Protein AF-A0A2V7NDQ6-F1 (afdb_monomer)

Radius of gyration: 24.8 Å; Cα contacts (8 Å, |Δi|>4): 347; chains: 1; bounding box: 53×50×78 Å

Secondary structure (DSSP, 8-state):
-HHHHHHHHHHHHHHHHTHHHHHHHHSPPEEEEE-TT--SPP---TTEEEEETT--HHHHHHHHHHS----PPPHHHHHHHTS-----SSHHHHHHHHHHHHHH-S-HHHHHHHHT-HHHHHHHTT-S--S-HHHHH--SHHHHHHHHHHHSHHHHHHTTTTTTHHHHHHHHHT-HHHHHHHHHTSPTT-SPPSS-HHHHHHHHHHHHHHH-TTHHHHHHHSTTS-HHHHHHHHHTS-HHHHHHHHHHHHHHTPPPP----TTHHHHHHHHHHHHHHHHHHHHTTS--

Nearest PDB structures (foldseek):
  2mbg-assembly1_A  TM=2.226E-01  e=8.014E+00  Homo sapiens
  8qv7-assembly1_D  TM=2.227E-01  e=7.285E+00  Homo sapiens

pLDDT: mean 88.44, std 9.06, range [43.94, 98.5]

Solvent-accessible surface area (backbone atoms only — not comparable to full-atom values): 16165 Å² total; per-residue (Å²): 94,68,72,60,12,47,64,67,29,44,65,57,48,37,63,57,32,20,67,63,38,53,51,47,75,78,51,72,73,50,74,38,71,41,68,80,90,54,91,65,84,75,82,82,56,88,83,39,49,77,40,60,67,88,55,52,43,65,63,45,18,49,54,48,50,75,61,60,89,63,81,80,69,53,71,66,60,34,63,70,37,65,51,82,97,62,78,73,88,53,57,62,62,52,29,23,52,37,34,51,45,37,77,67,34,85,18,58,18,23,44,41,25,69,76,63,41,60,73,28,38,37,42,20,64,64,50,61,95,60,96,50,57,59,58,61,38,35,68,47,57,68,37,39,40,48,47,42,63,76,75,32,45,63,55,46,53,53,75,57,87,34,74,46,40,66,44,52,50,41,25,74,74,66,38,48,67,36,26,49,52,55,62,68,69,46,59,92,83,63,68,79,65,54,47,58,41,67,47,41,49,52,45,50,51,52,22,24,62,64,30,39,50,59,7,38,53,48,45,60,70,53,80,85,59,57,68,40,59,30,45,16,62,11,23,75,45,58,50,68,61,53,51,51,52,44,50,53,54,24,62,72,28,56,70,77,78,84,76,74,59,90,58,50,66,55,53,53,52,50,50,51,51,50,52,52,52,52,53,62,55,55,53,66,71,70,77,112

Sequence (288 aa):
HLREAAARAWPVIDSLYGSEAQQLAQRPYLIAPYDPDTTSPKPMLRGAIQVPWDKDVASLAMLLLTNVPIGRPDRALQNWLGGPVVPIVHPVQARAAVYVQLVTAPSQAARSCFLGVIGDCRNALALGDSPDPLQQWYPSAGERRALVFRSFVEYFGYSDHGARKPTLQLCGAGSDSACTELLRSLPPGALPRPLTYDARAALVQIALRLGGREAYHRLVATPGAPIADRLAGAAGVGIDSLVSLWRSEILAARPAPVTLPPWGPWAALGWTAVFAVCALRSSRWRAS

Mean predicted aligned error: 8.76 Å

Foldseek 3Di:
DQVLLCVVLLVQLCFQQFPLSVVCVVPPWAAAEDDPVDPPDTPPPDRYHYDHPPDDSPRNNVSCQQDPPRPFFDPVVCLLLVHGLTGDPPLLVLLQVQLVLLVPFLWPLSVVVLVPPLVSLCLLSVLDPDPDNCCSTHVDLVSLLCCCVVPCVCVCCPVPPNPLVVLNVCSVVSDSVSSVVVLVPDDVSPNDRSGHSSLNSLLLRLLQNQLTNCLNVQLRVDPPPRNQVSSCRSNVHHSSVSSSVSSVSSVVSHDDPPPDDPCNVVVVVVVVVVVVVVVVVVVVVVVD

Structure (mmCIF, N/CA/C/O backbone):
data_AF-A0A2V7NDQ6-F1
#
_entry.id   AF-A0A2V7NDQ6-F1
#
loop_
_atom_site.group_PDB
_atom_site.id
_atom_site.type_symbol
_atom_site.label_atom_id
_atom_site.label_alt_id
_atom_site.label_comp_id
_atom_site.label_asym_id
_atom_site.label_entity_id
_atom_site.label_seq_id
_atom_site.pdbx_PDB_ins_code
_atom_site.Cartn_x
_atom_site.Cartn_y
_atom_site.Cartn_z
_atom_site.occupancy
_atom_site.B_iso_or_equiv
_atom_site.auth_seq_id
_atom_site.auth_comp_id
_atom_site.auth_asym_id
_atom_site.auth_atom_id
_atom_site.pdbx_PDB_model_num
ATOM 1 N N . HIS A 1 1 ? -31.503 1.415 12.449 1.00 85.06 1 HIS A N 1
ATOM 2 C CA . HIS A 1 1 ? -30.318 0.825 11.783 1.00 85.06 1 HIS A CA 1
ATOM 3 C C . HIS A 1 1 ? -28.988 1.290 12.379 1.00 85.06 1 HIS A C 1
ATOM 5 O O . HIS A 1 1 ? -28.134 0.447 12.604 1.00 85.06 1 HIS A O 1
ATOM 11 N N . LEU A 1 2 ? -28.798 2.580 12.704 1.00 86.00 2 LEU A N 1
ATOM 12 C CA . LEU A 1 2 ? -27.498 3.092 13.179 1.00 86.00 2 LEU A CA 1
ATOM 13 C C . LEU A 1 2 ? -26.926 2.396 14.422 1.00 86.00 2 LEU A C 1
ATOM 15 O O . LEU A 1 2 ? -25.770 1.991 14.406 1.00 86.00 2 LEU A O 1
ATOM 19 N N . ARG A 1 3 ? -27.724 2.220 15.482 1.00 88.38 3 ARG A N 1
ATOM 20 C CA . ARG A 1 3 ? -27.266 1.549 16.713 1.00 88.38 3 ARG A CA 1
ATOM 21 C C . ARG A 1 3 ? -26.792 0.117 16.445 1.00 88.38 3 ARG A C 1
ATOM 23 O O . ARG A 1 3 ? -25.775 -0.307 16.979 1.00 88.38 3 ARG A O 1
ATOM 30 N N . GLU A 1 4 ? -27.514 -0.604 15.595 1.00 91.88 4 GLU A N 1
ATOM 31 C CA . GLU A 1 4 ? -27.167 -1.970 15.206 1.00 91.88 4 GLU A CA 1
ATOM 32 C C . GLU A 1 4 ? -25.903 -2.007 14.337 1.00 91.88 4 GLU A C 1
ATOM 34 O O . GLU A 1 4 ? -25.012 -2.815 14.577 1.00 91.88 4 GLU A O 1
ATOM 39 N N . ALA A 1 5 ? -25.777 -1.088 13.379 1.00 91.12 5 ALA A N 1
ATOM 40 C CA . ALA A 1 5 ? -24.578 -0.953 12.558 1.00 91.12 5 ALA A CA 1
ATOM 41 C C . ALA A 1 5 ? -23.337 -0.617 13.403 1.00 91.12 5 ALA A C 1
ATOM 43 O O . ALA A 1 5 ? -22.280 -1.209 13.201 1.00 91.12 5 ALA A O 1
ATOM 44 N N . ALA A 1 6 ? -23.474 0.275 14.388 1.00 90.06 6 ALA A N 1
ATOM 45 C CA . ALA A 1 6 ? -22.411 0.604 15.332 1.00 90.06 6 ALA A CA 1
ATOM 46 C C . ALA A 1 6 ? -22.012 -0.610 16.187 1.00 90.06 6 ALA A C 1
ATOM 48 O O . ALA A 1 6 ? -20.824 -0.885 16.327 1.00 90.06 6 ALA A O 1
ATOM 49 N N . ALA A 1 7 ? -22.983 -1.384 16.685 1.00 92.00 7 ALA A N 1
ATOM 50 C CA . ALA A 1 7 ? -22.717 -2.627 17.412 1.00 92.00 7 ALA A CA 1
ATOM 51 C C . ALA A 1 7 ? -21.985 -3.676 16.553 1.00 92.00 7 ALA A C 1
ATOM 53 O O . ALA A 1 7 ? -21.132 -4.392 17.070 1.00 92.00 7 ALA A O 1
ATOM 54 N N . ARG A 1 8 ? -22.264 -3.745 15.241 1.00 93.00 8 ARG A N 1
ATOM 55 C CA . ARG A 1 8 ? -21.532 -4.620 14.306 1.00 93.00 8 ARG A CA 1
ATOM 56 C C . ARG A 1 8 ? -20.121 -4.114 13.998 1.00 93.00 8 ARG A C 1
ATOM 58 O O . ARG A 1 8 ? -19.209 -4.922 13.855 1.00 93.00 8 ARG A O 1
ATOM 65 N N . ALA A 1 9 ? -19.934 -2.800 13.886 1.00 91.75 9 ALA A N 1
ATOM 66 C CA . ALA A 1 9 ? -18.637 -2.202 13.574 1.00 91.75 9 ALA A CA 1
ATOM 67 C C . ALA A 1 9 ? -17.682 -2.196 14.781 1.00 91.75 9 ALA A C 1
ATOM 69 O O . ALA A 1 9 ? -16.478 -2.381 14.612 1.00 91.75 9 ALA A O 1
ATOM 70 N N . TRP A 1 10 ? -18.206 -2.008 15.997 1.00 92.25 10 TRP A N 1
ATOM 71 C CA . TRP A 1 10 ? -17.400 -1.782 17.198 1.00 92.25 10 TRP A CA 1
ATOM 72 C C . TRP A 1 10 ? -16.329 -2.851 17.466 1.00 92.25 10 TRP A C 1
ATOM 74 O O . TRP A 1 10 ? -15.181 -2.459 17.655 1.00 92.25 10 TRP A O 1
ATOM 84 N N . PRO A 1 11 ? -16.609 -4.169 17.411 1.00 92.06 11 PRO A N 1
ATOM 85 C CA . PRO A 1 11 ? -15.579 -5.181 17.658 1.00 92.06 11 PRO A CA 1
ATOM 86 C C . PRO A 1 11 ? -14.411 -5.109 16.669 1.00 92.06 11 PRO A C 1
ATOM 88 O O . PRO A 1 11 ? -13.273 -5.386 17.032 1.00 92.06 11 PRO A O 1
ATOM 91 N N . VAL A 1 12 ? -14.675 -4.713 15.421 1.00 91.94 12 VAL A N 1
ATOM 92 C CA . VAL A 1 12 ? -13.645 -4.569 14.384 1.00 91.94 12 VAL A CA 1
ATOM 93 C C . VAL A 1 12 ? -12.807 -3.311 14.625 1.00 91.94 12 VAL A C 1
ATOM 95 O O . VAL A 1 12 ? -11.586 -3.350 14.487 1.00 91.94 12 VAL A O 1
ATOM 98 N N . ILE A 1 13 ? -13.448 -2.207 15.024 1.00 91.56 13 ILE A N 1
ATOM 99 C CA . ILE A 1 13 ? -12.770 -0.963 15.419 1.00 91.56 13 ILE A CA 1
ATOM 100 C C . ILE A 1 13 ? -11.873 -1.222 16.634 1.00 91.56 13 ILE A C 1
ATOM 102 O O . ILE A 1 13 ? -10.689 -0.896 16.608 1.00 91.56 13 ILE A O 1
ATOM 106 N N . ASP A 1 14 ? -12.421 -1.852 17.671 1.00 91.56 14 ASP A N 1
ATOM 107 C CA . ASP A 1 14 ? -11.711 -2.186 18.905 1.00 91.56 14 ASP A CA 1
ATOM 108 C C . ASP A 1 14 ? -10.560 -3.168 18.654 1.00 91.56 14 ASP A C 1
ATOM 110 O O . ASP A 1 14 ? -9.467 -2.986 19.177 1.00 91.56 14 ASP A O 1
ATOM 114 N N . SER A 1 15 ? -10.755 -4.165 17.786 1.00 90.69 15 SER A N 1
ATOM 115 C CA . SER A 1 15 ? -9.690 -5.102 17.418 1.00 90.69 15 SER A CA 1
ATOM 116 C C . SER A 1 15 ? -8.538 -4.439 16.664 1.00 90.69 15 SER A C 1
ATOM 118 O O . SER A 1 15 ? -7.416 -4.933 16.756 1.00 90.69 15 SER A O 1
ATOM 120 N N . LEU A 1 16 ? -8.800 -3.390 15.877 1.00 92.38 16 LEU A N 1
ATOM 121 C CA . LEU A 1 16 ? -7.770 -2.732 15.074 1.00 92.38 16 LEU A CA 1
ATOM 122 C C . LEU A 1 16 ? -7.031 -1.643 15.852 1.00 92.38 16 LEU A C 1
ATOM 124 O O . LEU A 1 16 ? -5.805 -1.573 15.802 1.00 92.38 16 LEU A O 1
ATOM 128 N N . TYR A 1 17 ? -7.791 -0.768 16.508 1.00 92.75 17 TYR A N 1
ATOM 129 C CA . TYR A 1 17 ? -7.264 0.430 17.155 1.00 92.75 17 TYR A CA 1
ATOM 130 C C . TYR A 1 17 ? -7.118 0.278 18.668 1.00 92.75 17 TYR A C 1
ATOM 132 O O . TYR A 1 17 ? -6.531 1.143 19.298 1.00 92.75 17 TYR A O 1
ATOM 140 N N . GLY A 1 18 ? -7.665 -0.780 19.268 1.00 90.88 18 GLY A N 1
ATOM 141 C CA . GLY A 1 18 ? -7.440 -1.131 20.666 1.00 90.88 18 GLY A CA 1
ATOM 142 C C . GLY A 1 18 ? -7.676 0.000 21.662 1.00 90.88 18 GLY A C 1
ATOM 143 O O . GLY A 1 18 ? -8.808 0.454 21.840 1.00 90.88 18 GLY A O 1
ATOM 144 N N . SER A 1 19 ? -6.632 0.423 22.377 1.00 88.19 19 SER A N 1
ATOM 145 C CA . SER A 1 19 ? -6.743 1.489 23.381 1.00 88.19 19 SER A CA 1
ATOM 146 C C . SER A 1 19 ? -7.133 2.838 22.772 1.00 88.19 19 SER A C 1
ATOM 148 O O . SER A 1 19 ? -7.909 3.573 23.385 1.00 88.19 19 SER A O 1
ATOM 150 N N . GLU A 1 20 ? -6.736 3.142 21.536 1.00 89.44 20 GLU A N 1
ATOM 151 C CA . GLU A 1 20 ? -7.202 4.341 20.834 1.00 89.44 20 GLU A CA 1
ATOM 152 C C . GLU A 1 20 ? -8.708 4.311 20.545 1.00 89.44 20 GLU A C 1
ATOM 154 O O . GLU A 1 20 ? -9.352 5.362 20.577 1.00 89.44 20 GLU A O 1
ATOM 159 N N . ALA A 1 21 ? -9.305 3.132 20.327 1.00 90.31 21 ALA A N 1
ATOM 160 C CA . ALA A 1 21 ? -10.750 3.015 20.112 1.00 90.31 21 ALA A CA 1
ATOM 161 C C . ALA A 1 21 ? -11.559 3.469 21.337 1.00 90.31 21 ALA A C 1
ATOM 163 O O . ALA A 1 21 ? -12.633 4.047 21.180 1.00 90.31 21 ALA A O 1
ATOM 164 N N . GLN A 1 22 ? -11.038 3.282 22.556 1.00 84.44 22 GLN A N 1
ATOM 165 C CA . GLN A 1 22 ? -11.711 3.696 23.797 1.00 84.44 22 GLN A CA 1
ATOM 166 C C . GLN A 1 22 ? -11.972 5.208 23.851 1.00 84.44 22 GLN A C 1
ATOM 168 O O . GLN A 1 22 ? -12.951 5.647 24.457 1.00 84.44 22 GLN A O 1
ATOM 173 N N . GLN A 1 23 ? -11.164 6.019 23.160 1.00 83.88 23 GLN A N 1
ATOM 174 C CA . GLN A 1 23 ? -11.408 7.460 23.058 1.00 83.88 23 GLN A CA 1
ATOM 175 C C . GLN A 1 23 ? -12.752 7.765 22.382 1.00 83.88 23 GLN A C 1
ATOM 177 O O . GLN A 1 23 ? -13.405 8.739 22.745 1.00 83.88 23 GLN A O 1
ATOM 182 N N . LEU A 1 24 ? -13.205 6.913 21.456 1.00 83.81 24 LEU A N 1
ATOM 183 C CA . LEU A 1 24 ? -14.494 7.060 20.772 1.00 83.81 24 LEU A CA 1
ATOM 184 C C . LEU A 1 24 ? -15.680 6.771 21.699 1.00 83.81 24 LEU A C 1
ATOM 186 O O . LEU A 1 24 ? -16.746 7.355 21.522 1.00 83.81 24 LEU A O 1
ATOM 190 N N . ALA A 1 25 ? -15.494 5.906 22.701 1.00 80.44 25 ALA A N 1
ATOM 191 C CA . ALA A 1 25 ? -16.498 5.673 23.737 1.00 80.44 25 ALA A CA 1
ATOM 192 C C . ALA A 1 25 ? -16.605 6.874 24.693 1.00 80.44 25 ALA A C 1
ATOM 194 O O . ALA A 1 25 ? -17.698 7.225 25.130 1.00 80.44 25 ALA A O 1
ATOM 195 N N . GLN A 1 26 ? -15.478 7.531 24.986 1.00 80.62 26 GLN A N 1
ATOM 196 C CA . GLN A 1 26 ? -15.426 8.707 25.862 1.00 80.62 26 GLN A CA 1
ATOM 197 C C . GLN A 1 26 ? -15.840 10.005 25.156 1.00 80.62 26 GLN A C 1
ATOM 199 O O . GLN A 1 26 ? -16.333 10.934 25.793 1.00 80.62 26 GLN A O 1
ATOM 204 N N . ARG A 1 27 ? -15.619 10.090 23.842 1.00 79.69 27 ARG A N 1
ATOM 205 C CA . ARG A 1 27 ? -15.938 11.245 22.997 1.00 79.69 27 ARG A CA 1
ATOM 206 C C . ARG A 1 27 ? -16.696 10.771 21.757 1.00 79.69 27 ARG A C 1
ATOM 208 O O . ARG A 1 27 ? -16.096 10.652 20.686 1.00 79.69 27 ARG A O 1
ATOM 215 N N . PRO A 1 28 ? -18.003 10.487 21.888 1.00 74.12 28 PRO A N 1
ATOM 216 C CA . PRO A 1 28 ? -18.810 10.083 20.751 1.00 74.12 28 PRO A CA 1
ATOM 217 C C . PRO A 1 28 ? -18.818 11.192 19.696 1.00 74.12 28 PRO A C 1
ATOM 219 O O . PRO A 1 28 ? -18.971 12.376 20.002 1.00 74.12 28 PRO A O 1
ATOM 222 N N . TYR A 1 29 ? -18.642 10.799 18.440 1.00 77.88 29 TYR A N 1
ATOM 223 C CA . TYR A 1 29 ? -18.692 11.697 17.294 1.00 77.88 29 TYR A CA 1
ATOM 224 C C . TYR A 1 29 ? -20.093 11.709 16.682 1.00 77.88 29 TYR A C 1
ATOM 226 O O . TYR A 1 29 ? -20.861 10.751 16.799 1.00 77.88 29 TYR A O 1
ATOM 234 N N . LEU A 1 30 ? -20.436 12.814 16.023 1.00 82.56 30 LEU A N 1
ATOM 235 C CA . LEU A 1 30 ? -21.759 13.000 15.441 1.00 82.56 30 LEU A CA 1
ATOM 236 C C . LEU A 1 30 ? -21.865 12.283 14.094 1.00 82.56 30 LEU A C 1
ATOM 238 O O . LEU A 1 30 ? -20.965 12.357 13.258 1.00 82.56 30 LEU A O 1
ATOM 242 N N . ILE A 1 31 ? -22.999 11.625 13.872 1.00 83.06 31 ILE A N 1
ATOM 243 C CA . ILE A 1 31 ? -23.367 11.031 12.588 1.00 83.06 31 ILE A CA 1
ATOM 244 C C . ILE A 1 31 ? -24.645 11.720 12.135 1.00 83.06 31 ILE A C 1
ATOM 246 O O . ILE A 1 31 ? -25.657 11.673 12.832 1.00 83.06 31 ILE A O 1
ATOM 250 N N . ALA A 1 32 ? -24.579 12.388 10.988 1.00 83.19 32 ALA A N 1
ATOM 251 C CA . ALA A 1 32 ? -25.686 13.147 10.432 1.00 83.19 32 ALA A CA 1
ATOM 252 C C . ALA A 1 32 ? -26.265 12.403 9.220 1.00 83.19 32 ALA A C 1
ATOM 254 O O . ALA A 1 32 ? -25.526 12.157 8.261 1.00 83.19 32 ALA A O 1
ATOM 255 N N . PRO A 1 33 ? -27.559 12.041 9.229 1.00 84.25 33 PRO A N 1
ATOM 256 C CA . PRO A 1 33 ? -28.193 11.503 8.039 1.00 84.25 33 PRO A CA 1
ATOM 257 C C . PRO A 1 33 ? -28.310 12.596 6.967 1.00 84.25 33 PRO A C 1
ATOM 259 O O . PRO A 1 33 ? -28.542 13.762 7.290 1.00 84.25 33 PRO A O 1
ATOM 262 N N . TYR A 1 34 ? -28.183 12.226 5.697 1.00 84.19 34 TYR A N 1
ATOM 263 C CA . TYR A 1 34 ? -28.570 13.080 4.573 1.00 84.19 34 TYR A CA 1
ATOM 264 C C . TYR A 1 34 ? -29.422 12.301 3.580 1.00 84.19 34 TYR A C 1
ATOM 266 O O . TYR A 1 34 ? -29.288 11.081 3.483 1.00 84.19 34 TYR A O 1
ATOM 274 N N . ASP A 1 35 ? -30.267 13.020 2.843 1.00 83.81 35 ASP A N 1
ATOM 275 C CA . ASP A 1 35 ? -31.096 12.460 1.782 1.00 83.81 35 ASP A CA 1
ATOM 276 C C . ASP A 1 35 ? -30.305 12.341 0.469 1.00 83.81 35 ASP A C 1
ATOM 278 O O . ASP A 1 35 ? -29.949 13.381 -0.099 1.00 83.81 35 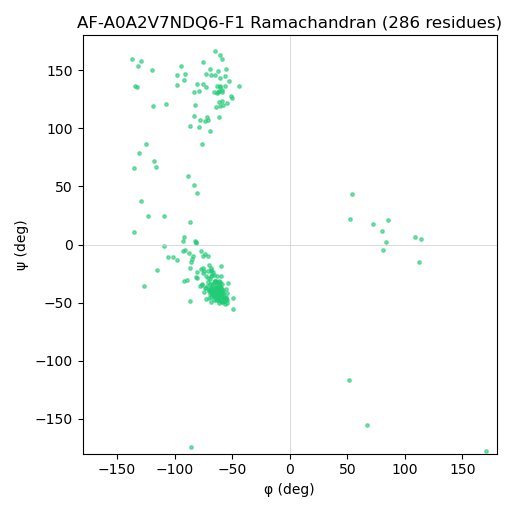ASP A O 1
ATOM 282 N N . PRO A 1 36 ? -29.966 11.120 -0.002 1.00 81.75 36 PRO A N 1
ATOM 283 C CA . PRO A 1 36 ? -29.212 10.947 -1.237 1.00 81.75 36 PRO A CA 1
ATOM 284 C C . PRO A 1 36 ? -30.008 11.339 -2.484 1.00 81.75 36 PRO A C 1
ATOM 286 O O . PRO A 1 36 ? -29.379 11.642 -3.496 1.00 81.75 36 PRO A O 1
ATOM 289 N N . ASP A 1 37 ? -31.340 11.378 -2.407 1.00 84.19 37 ASP A N 1
ATOM 290 C CA . ASP A 1 37 ? -32.213 11.637 -3.556 1.00 84.19 37 ASP A CA 1
ATOM 291 C C . ASP A 1 37 ? -32.452 13.136 -3.789 1.00 84.19 37 ASP A C 1
ATOM 293 O O . ASP A 1 37 ? -33.022 13.545 -4.802 1.00 84.19 37 ASP A O 1
ATOM 297 N N . THR A 1 38 ? -31.982 13.986 -2.873 1.00 80.88 38 THR A N 1
ATOM 298 C CA . THR A 1 38 ? -32.120 15.439 -2.990 1.00 80.88 38 THR A CA 1
ATOM 299 C C . THR A 1 38 ? -30.856 16.080 -3.555 1.00 80.88 38 THR A C 1
ATOM 301 O O . THR A 1 38 ? -29.736 15.803 -3.127 1.00 80.88 38 THR A O 1
ATOM 304 N N . THR A 1 39 ? -31.034 17.026 -4.479 1.00 73.62 39 THR A N 1
ATOM 305 C CA . THR A 1 39 ? -29.959 17.925 -4.941 1.00 73.62 39 THR A CA 1
ATOM 306 C C . THR A 1 39 ? -29.747 19.114 -4.001 1.00 73.62 39 THR A C 1
ATOM 308 O O . THR A 1 39 ? -28.950 20.006 -4.296 1.00 73.62 39 THR A O 1
ATOM 311 N N . SER A 1 40 ? -30.481 19.163 -2.886 1.00 71.25 40 SER A N 1
ATOM 312 C CA . SER A 1 40 ? -30.374 20.219 -1.886 1.00 71.25 40 SER A CA 1
ATOM 313 C C . SER A 1 40 ? -28.960 20.262 -1.291 1.00 71.25 40 SER A C 1
ATOM 315 O O . SER A 1 40 ? -28.345 19.211 -1.079 1.00 71.25 40 SER A O 1
ATOM 317 N N . PRO A 1 41 ? -28.423 21.457 -0.983 1.00 64.81 41 PRO A N 1
ATOM 318 C CA . PRO A 1 41 ? -27.127 21.583 -0.332 1.00 64.81 41 PRO A CA 1
ATOM 319 C C . PRO A 1 41 ? -27.094 20.765 0.961 1.00 64.81 41 PRO A C 1
ATOM 321 O O . PRO A 1 41 ? -27.905 20.974 1.865 1.00 64.81 41 PRO A O 1
ATOM 324 N N . LYS A 1 42 ? -26.149 19.826 1.048 1.00 68.75 42 LYS A N 1
ATOM 325 C CA . LYS A 1 42 ? -25.992 18.959 2.218 1.00 68.75 42 LYS A CA 1
ATOM 326 C C . LYS A 1 42 ? -25.677 19.825 3.443 1.00 68.75 42 LYS A C 1
ATOM 328 O O . LYS A 1 42 ? -24.668 20.536 3.408 1.00 68.75 42 LYS A O 1
ATOM 333 N N . PRO A 1 43 ? -26.465 19.772 4.532 1.00 64.06 43 PRO A N 1
ATOM 334 C CA . PRO A 1 43 ? -26.168 20.546 5.729 1.00 64.06 43 PRO A CA 1
ATOM 335 C C . PRO A 1 43 ? -24.812 20.112 6.296 1.00 64.06 43 PRO A C 1
ATOM 337 O O . PRO A 1 43 ? -24.642 18.999 6.799 1.00 64.06 43 PRO A O 1
ATOM 340 N N . MET A 1 44 ? -23.807 20.983 6.184 1.00 63.03 44 MET A N 1
ATOM 341 C CA . MET A 1 44 ? -22.477 20.740 6.735 1.00 63.03 44 MET A CA 1
ATOM 342 C C . MET A 1 44 ? -22.502 20.953 8.248 1.00 63.03 44 MET A C 1
ATOM 344 O O . MET A 1 44 ? -22.195 22.030 8.755 1.00 63.03 44 MET A O 1
ATOM 348 N N . LEU A 1 45 ? -22.859 19.906 8.987 1.00 71.12 45 LEU A N 1
ATOM 349 C CA . LEU A 1 45 ? -22.632 19.857 10.427 1.00 71.12 45 LEU A CA 1
ATOM 350 C C . LEU A 1 45 ? -21.131 19.673 10.674 1.00 71.12 45 LEU A C 1
ATOM 352 O O . LEU A 1 45 ? -20.551 18.629 10.371 1.00 71.12 45 LEU A O 1
ATOM 356 N N . ARG A 1 46 ? -20.483 20.720 11.190 1.00 68.50 46 ARG A N 1
ATOM 357 C CA . ARG A 1 46 ? -19.040 20.730 11.454 1.00 68.50 46 ARG A CA 1
ATOM 358 C C . ARG A 1 46 ? -18.682 19.592 12.416 1.00 68.50 46 ARG A C 1
ATOM 360 O O . ARG A 1 46 ? -19.169 19.557 13.539 1.00 68.50 46 ARG A O 1
ATOM 367 N N . GLY A 1 47 ? -17.822 18.675 11.971 1.00 68.62 47 GLY A N 1
ATOM 368 C CA . GLY A 1 47 ? -17.379 17.525 12.767 1.00 68.62 47 GLY A CA 1
ATOM 369 C C . GLY A 1 47 ? -18.316 16.311 12.749 1.00 68.62 47 GLY A C 1
ATOM 370 O O . GLY A 1 47 ? -18.006 15.325 13.411 1.00 68.62 47 GLY A O 1
ATOM 371 N N . ALA A 1 48 ? -19.422 16.350 11.996 1.00 78.00 48 ALA A N 1
ATOM 372 C CA . ALA A 1 48 ? -20.284 15.189 11.804 1.00 78.00 48 ALA A CA 1
ATOM 373 C C . ALA A 1 48 ? -19.885 14.382 10.561 1.00 78.00 48 ALA A C 1
ATOM 375 O O . ALA A 1 48 ? -19.567 14.942 9.510 1.00 78.00 48 ALA A O 1
ATOM 376 N N . ILE A 1 49 ? -19.966 13.056 10.665 1.00 80.38 49 ILE A N 1
ATOM 377 C CA . ILE A 1 49 ? -19.865 12.154 9.517 1.00 80.38 49 ILE A CA 1
ATOM 378 C C . ILE A 1 49 ? -21.236 12.095 8.850 1.00 80.38 49 ILE A C 1
ATOM 380 O O . ILE A 1 49 ? -22.220 11.708 9.480 1.00 80.38 49 ILE A O 1
ATOM 384 N N . GLN A 1 50 ? -21.306 12.491 7.580 1.00 83.25 50 GLN A N 1
ATOM 385 C CA . GLN A 1 50 ? -22.545 12.426 6.812 1.00 83.25 50 GLN A CA 1
ATOM 386 C C . GLN A 1 50 ? -22.762 11.029 6.242 1.00 83.25 50 GLN A C 1
ATOM 388 O O . GLN A 1 50 ? -21.871 10.468 5.603 1.00 83.25 50 GLN A O 1
ATOM 393 N N . VAL A 1 51 ? -23.961 10.487 6.436 1.00 84.31 51 VAL A N 1
ATOM 394 C CA . VAL A 1 51 ? -24.312 9.139 5.990 1.00 84.31 51 VAL A CA 1
ATOM 395 C C . VAL A 1 51 ? -25.683 9.142 5.307 1.00 84.31 51 VAL A C 1
ATOM 397 O O . VAL A 1 51 ? -26.590 9.789 5.824 1.00 84.31 51 VAL A O 1
ATOM 400 N N . PRO A 1 52 ? -25.874 8.457 4.163 1.00 86.31 52 PRO A N 1
ATOM 401 C CA . PRO A 1 52 ? -27.192 8.386 3.539 1.00 86.31 52 PRO A CA 1
ATOM 402 C C . PRO A 1 52 ? -28.198 7.669 4.454 1.00 86.31 52 PRO A C 1
ATOM 404 O O . PRO A 1 52 ? -27.861 6.648 5.061 1.00 86.31 52 PRO A O 1
ATOM 407 N N . TRP A 1 53 ? -29.417 8.201 4.577 1.00 84.88 53 TRP A N 1
ATOM 408 C CA . TRP A 1 53 ? -30.452 7.637 5.463 1.00 84.88 53 TRP A CA 1
ATOM 409 C C . TRP A 1 53 ? -31.039 6.305 4.972 1.00 84.88 53 TRP A C 1
ATOM 411 O O . TRP A 1 53 ? -31.530 5.519 5.782 1.00 84.88 53 TRP A O 1
ATOM 421 N N . ASP A 1 54 ? -30.946 6.039 3.671 1.00 88.00 54 ASP A N 1
ATOM 422 C CA . ASP A 1 54 ? -31.512 4.886 2.964 1.00 88.00 54 ASP A CA 1
ATOM 423 C C . ASP A 1 54 ? -30.657 3.606 3.065 1.00 88.00 54 ASP A C 1
ATOM 425 O O . ASP A 1 54 ? -30.994 2.578 2.477 1.00 88.00 54 ASP A O 1
ATOM 429 N N . LYS A 1 55 ? -29.533 3.632 3.796 1.00 88.38 55 LYS A N 1
ATOM 430 C CA . LYS A 1 55 ? -28.633 2.474 3.894 1.00 88.38 55 LYS A CA 1
ATOM 431 C C . LYS A 1 55 ? -29.169 1.376 4.806 1.00 88.38 55 LYS A C 1
ATOM 433 O O . LYS A 1 55 ? -29.637 1.607 5.926 1.00 88.38 55 LYS A O 1
ATOM 438 N N . ASP A 1 56 ? -28.991 0.142 4.341 1.00 92.56 56 ASP A N 1
ATOM 439 C CA . ASP A 1 56 ? -29.131 -1.044 5.173 1.00 92.56 56 ASP A CA 1
ATOM 440 C C . ASP A 1 56 ? -28.055 -1.082 6.280 1.00 92.56 56 ASP A C 1
ATOM 442 O O . ASP A 1 56 ? -27.060 -0.350 6.263 1.00 92.56 56 ASP A O 1
ATOM 446 N N . VAL A 1 57 ? -28.253 -1.957 7.268 1.00 91.50 57 VAL A N 1
ATOM 447 C CA . VAL A 1 57 ? -27.368 -2.077 8.437 1.00 91.50 57 VAL A CA 1
ATOM 448 C C . VAL A 1 57 ? -25.930 -2.458 8.059 1.00 91.50 57 VAL A C 1
ATOM 450 O O . VAL A 1 57 ? -24.995 -1.970 8.692 1.00 91.50 57 VAL A O 1
ATOM 453 N N . ALA A 1 58 ? -25.728 -3.319 7.058 1.00 90.56 58 ALA A N 1
ATOM 454 C CA . ALA A 1 58 ? -24.402 -3.777 6.649 1.00 90.56 58 ALA A CA 1
ATOM 455 C C . ALA A 1 58 ? -23.633 -2.668 5.916 1.00 90.56 58 ALA A C 1
ATOM 457 O O . ALA A 1 58 ? -22.496 -2.367 6.278 1.00 90.56 58 ALA A O 1
ATOM 458 N N . SER A 1 59 ? -24.279 -2.000 4.961 1.00 90.38 59 SER A N 1
ATOM 459 C CA . SER A 1 59 ? -23.760 -0.825 4.259 1.00 90.38 59 SER A CA 1
ATOM 460 C C . SER A 1 59 ? -23.412 0.304 5.233 1.00 90.38 59 SER A C 1
ATOM 462 O O . SER A 1 59 ? -22.357 0.930 5.128 1.00 90.38 59 SER A O 1
ATOM 464 N N . LEU A 1 60 ? -24.265 0.531 6.234 1.00 90.75 60 LEU A N 1
ATOM 465 C CA . LEU A 1 60 ? -24.012 1.509 7.284 1.00 90.75 60 LEU A CA 1
ATOM 466 C C . LEU A 1 60 ? -22.817 1.113 8.163 1.00 90.75 60 LEU A C 1
ATOM 468 O O . LEU A 1 60 ? -21.967 1.956 8.435 1.00 90.75 60 LEU A O 1
ATOM 472 N N . ALA A 1 61 ? -22.703 -0.155 8.568 1.00 91.12 61 ALA A N 1
ATOM 473 C CA . ALA A 1 61 ? -21.561 -0.636 9.349 1.00 91.12 61 ALA A CA 1
ATOM 474 C C . ALA A 1 61 ? -20.242 -0.475 8.576 1.00 91.12 61 ALA A C 1
ATOM 476 O O . ALA A 1 61 ? -19.251 -0.018 9.142 1.00 91.12 61 ALA A O 1
ATOM 477 N N . MET A 1 62 ? -20.249 -0.759 7.271 1.00 88.94 62 MET A N 1
ATOM 478 C CA . MET A 1 62 ? -19.103 -0.530 6.389 1.00 88.94 62 MET A CA 1
ATOM 479 C C . MET A 1 62 ? -18.671 0.933 6.360 1.00 88.94 62 MET A C 1
ATOM 481 O O . MET A 1 62 ? -17.486 1.220 6.515 1.00 88.94 62 MET A O 1
ATOM 485 N N . LEU A 1 63 ? -19.623 1.861 6.228 1.00 88.12 63 LEU A N 1
ATOM 486 C CA . LEU A 1 63 ? -19.325 3.295 6.248 1.00 88.12 63 LEU A CA 1
ATOM 487 C C . LEU A 1 63 ? -18.693 3.740 7.570 1.00 88.12 63 LEU A C 1
ATOM 489 O O . LEU A 1 63 ? -17.814 4.603 7.558 1.00 88.12 63 LEU A O 1
ATOM 493 N N . LEU A 1 64 ? -19.102 3.150 8.698 1.00 88.81 64 LEU A N 1
ATOM 494 C CA . LEU A 1 64 ? -18.480 3.424 9.995 1.00 88.81 64 LEU A CA 1
ATOM 495 C C . LEU A 1 64 ? -17.036 2.916 10.042 1.00 88.81 64 LEU A C 1
ATOM 497 O O . LEU A 1 64 ? -16.162 3.653 10.485 1.00 88.81 64 LEU A O 1
ATOM 501 N N . LEU A 1 65 ? -16.770 1.708 9.535 1.00 89.25 65 LEU A N 1
ATOM 502 C CA . LEU A 1 65 ? -15.425 1.119 9.506 1.00 89.25 65 LEU A CA 1
ATOM 503 C C . LEU A 1 65 ? -14.442 1.898 8.625 1.00 89.25 65 LEU A C 1
ATOM 505 O O . LEU A 1 65 ? -13.255 1.948 8.935 1.00 89.25 65 LEU A O 1
ATOM 509 N N . THR A 1 66 ? -14.910 2.525 7.545 1.00 85.00 66 THR A N 1
ATOM 510 C CA . THR A 1 66 ? -14.043 3.301 6.644 1.00 85.00 66 THR A CA 1
ATOM 511 C C . THR A 1 66 ? -13.828 4.747 7.089 1.00 85.00 66 THR A C 1
ATOM 513 O O . THR A 1 66 ? -12.930 5.406 6.574 1.00 85.00 66 THR A O 1
ATOM 516 N N . ASN A 1 67 ? -14.643 5.257 8.020 1.00 84.38 67 ASN A N 1
ATOM 517 C CA . ASN A 1 67 ? -14.617 6.658 8.457 1.00 84.38 67 ASN A CA 1
ATOM 518 C C . ASN A 1 67 ? -14.407 6.808 9.971 1.00 84.38 67 ASN A C 1
ATOM 520 O O . ASN A 1 67 ? -14.812 7.812 10.554 1.00 84.38 67 ASN A O 1
ATOM 524 N N . VAL A 1 68 ? -13.791 5.820 10.624 1.00 85.69 68 VAL A N 1
ATOM 525 C CA . VAL A 1 68 ? -13.535 5.875 12.068 1.00 85.69 68 VAL A CA 1
ATOM 526 C C . VAL A 1 68 ? -12.675 7.108 12.385 1.00 85.69 68 VAL A C 1
ATOM 528 O O . VAL A 1 68 ? -11.574 7.232 11.842 1.00 85.69 68 VAL A O 1
ATOM 531 N N . PRO A 1 69 ? -13.114 8.019 13.272 1.00 83.25 69 PRO A N 1
ATOM 532 C CA . PRO A 1 69 ? -12.375 9.238 13.583 1.00 83.25 69 PRO A CA 1
ATOM 533 C C . PRO A 1 69 ? -11.289 8.981 14.636 1.00 83.25 69 PRO A C 1
ATOM 535 O O . PRO A 1 69 ? -11.192 9.677 15.643 1.00 83.25 69 PRO A O 1
ATOM 538 N N . ILE A 1 70 ? -10.456 7.969 14.400 1.00 80.19 70 ILE A N 1
ATOM 539 C CA . ILE A 1 70 ? -9.204 7.783 15.132 1.00 80.19 70 ILE A CA 1
ATOM 540 C C . ILE A 1 70 ? -8.242 8.867 14.636 1.00 80.19 70 ILE A C 1
ATOM 542 O O . ILE A 1 70 ? -8.177 9.142 13.434 1.00 80.19 70 ILE A O 1
ATOM 546 N N . GLY A 1 71 ? -7.528 9.518 15.559 1.00 71.00 71 GLY A N 1
ATOM 547 C CA . GLY A 1 71 ? -6.565 10.573 15.239 1.00 71.00 71 GLY A CA 1
ATOM 548 C C . GLY A 1 71 ? -5.679 10.196 14.048 1.00 71.00 71 GLY A C 1
ATOM 549 O O . GLY A 1 71 ? -5.231 9.055 13.920 1.00 71.00 71 GLY A O 1
ATOM 550 N N . ARG A 1 72 ? -5.468 11.153 13.137 1.00 68.44 72 ARG A N 1
ATOM 551 C CA . ARG A 1 72 ? -4.738 10.887 11.895 1.00 68.44 72 ARG A CA 1
ATOM 552 C C . ARG A 1 72 ? -3.296 10.474 12.221 1.00 68.44 72 ARG A C 1
ATOM 554 O O . ARG A 1 72 ? -2.635 11.220 12.945 1.00 68.44 72 ARG A O 1
ATOM 561 N N . PRO A 1 73 ? -2.785 9.363 11.656 1.00 81.88 73 PRO A N 1
ATOM 562 C CA . PRO A 1 73 ? -1.367 9.044 11.762 1.00 81.88 73 PRO A CA 1
ATOM 563 C C . PRO A 1 73 ? -0.523 10.175 11.164 1.00 81.88 73 PRO A C 1
ATOM 565 O O . PRO A 1 73 ? -1.019 10.974 10.366 1.00 81.88 73 PRO A O 1
ATOM 568 N N . ASP A 1 74 ? 0.751 10.259 11.530 1.00 90.19 74 ASP A N 1
ATOM 569 C CA . ASP A 1 74 ? 1.650 11.279 10.994 1.00 90.19 74 ASP A CA 1
ATOM 570 C C . ASP A 1 74 ? 1.802 11.182 9.462 1.00 90.19 74 ASP A C 1
ATOM 572 O O . ASP A 1 74 ? 1.489 10.167 8.828 1.00 90.19 74 ASP A O 1
ATOM 576 N N . ARG A 1 75 ? 2.300 12.262 8.844 1.00 90.00 75 ARG A N 1
ATOM 577 C CA . ARG A 1 75 ? 2.436 12.348 7.382 1.00 90.00 75 ARG A CA 1
ATOM 578 C C . ARG A 1 75 ? 3.347 11.268 6.802 1.00 90.00 75 ARG A C 1
ATOM 5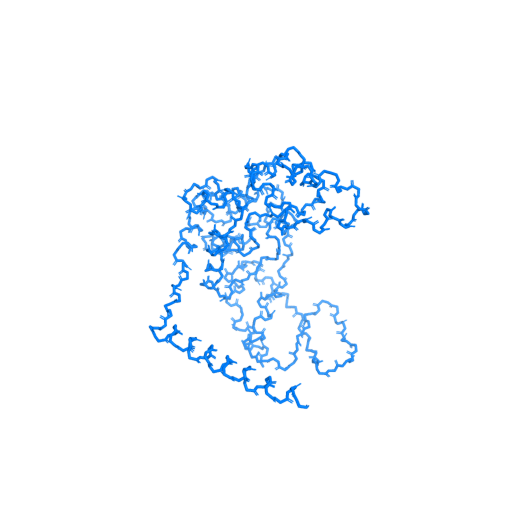80 O O . ARG A 1 75 ? 3.093 10.840 5.681 1.00 90.00 75 ARG A O 1
ATOM 587 N N . ALA A 1 76 ? 4.383 10.827 7.517 1.00 91.12 76 ALA A N 1
ATOM 588 C CA . ALA A 1 76 ? 5.294 9.813 6.993 1.00 91.12 76 ALA A CA 1
ATOM 589 C C . ALA A 1 76 ? 4.584 8.459 6.880 1.00 91.12 76 ALA A C 1
ATOM 591 O O . ALA A 1 76 ? 4.643 7.831 5.823 1.00 91.12 76 ALA A O 1
ATOM 592 N N . LEU A 1 77 ? 3.826 8.062 7.909 1.00 92.62 77 LEU A N 1
ATOM 593 C CA . LEU A 1 77 ? 3.016 6.843 7.864 1.00 92.62 77 LEU A CA 1
ATOM 594 C C . LEU A 1 77 ? 1.921 6.924 6.790 1.00 92.62 77 LEU A C 1
ATOM 596 O O . LEU A 1 77 ? 1.753 5.972 6.032 1.00 92.62 77 LEU A O 1
ATOM 600 N N . GLN A 1 78 ? 1.225 8.059 6.659 1.00 90.50 78 GLN A N 1
ATOM 601 C CA . GLN A 1 78 ? 0.222 8.246 5.599 1.00 90.50 78 GLN A CA 1
ATOM 602 C C . GLN A 1 78 ? 0.833 8.158 4.199 1.00 90.50 78 GLN A C 1
ATOM 604 O O . GLN A 1 78 ? 0.307 7.455 3.337 1.00 90.50 78 GLN A O 1
ATOM 609 N N . ASN A 1 79 ? 1.960 8.837 3.978 1.00 90.31 79 ASN A N 1
ATOM 610 C CA . ASN A 1 79 ? 2.647 8.836 2.695 1.00 90.31 79 ASN A CA 1
ATOM 611 C C . ASN A 1 79 ? 3.176 7.447 2.363 1.00 90.31 79 ASN A C 1
ATOM 613 O O . ASN A 1 79 ? 3.052 7.022 1.217 1.00 90.31 79 ASN A O 1
ATOM 617 N N . TRP A 1 80 ? 3.761 6.728 3.325 1.00 92.81 80 TRP A N 1
ATOM 618 C CA . TRP A 1 80 ? 4.220 5.357 3.117 1.00 92.81 80 TRP A CA 1
ATOM 619 C C . TRP A 1 80 ? 3.051 4.406 2.859 1.00 92.81 80 TRP A C 1
ATOM 621 O O . TRP A 1 80 ? 3.110 3.623 1.921 1.00 92.81 80 TRP A O 1
ATOM 631 N N . LEU A 1 81 ? 1.959 4.493 3.612 1.00 93.38 81 LEU A N 1
ATOM 632 C CA . LEU A 1 81 ? 0.822 3.603 3.415 1.00 93.38 81 LEU A CA 1
ATOM 633 C C . LEU A 1 81 ? 0.134 3.888 2.066 1.00 93.38 81 LEU A C 1
ATOM 635 O O . LEU A 1 81 ? -0.138 2.963 1.297 1.00 93.38 81 LEU A O 1
ATOM 639 N N . GLY A 1 82 ? -0.028 5.166 1.717 1.00 89.44 82 GLY A N 1
ATOM 640 C CA . GLY A 1 82 ? -0.784 5.628 0.548 1.00 89.44 82 GLY A CA 1
ATOM 641 C C . GLY A 1 82 ? -2.284 5.764 0.825 1.00 89.44 82 GLY A C 1
ATOM 642 O O . GLY A 1 82 ? -3.083 5.705 -0.101 1.00 89.44 82 GLY A O 1
ATOM 643 N N . GLY A 1 83 ? -2.666 5.889 2.098 1.00 88.00 83 GLY A N 1
ATOM 644 C CA . GLY A 1 83 ? -4.051 5.934 2.557 1.00 88.00 83 GLY A CA 1
ATOM 645 C C . GLY A 1 83 ? -4.143 5.851 4.086 1.00 88.00 83 GLY A C 1
ATOM 646 O O . GLY A 1 83 ? -3.109 5.819 4.759 1.00 88.00 83 GLY A O 1
ATOM 647 N N . PRO A 1 84 ? -5.359 5.829 4.655 1.00 88.31 84 PRO A N 1
ATOM 648 C CA . PRO A 1 84 ? -5.562 5.676 6.093 1.00 88.31 84 PRO A CA 1
ATOM 649 C C . PRO A 1 84 ? -5.321 4.230 6.554 1.00 88.31 84 PRO A C 1
ATOM 651 O O . PRO A 1 84 ? -5.457 3.283 5.778 1.00 88.31 84 PRO A O 1
ATOM 654 N N . VAL A 1 85 ? -5.017 4.045 7.840 1.00 90.44 85 VAL A N 1
ATOM 655 C CA . VAL A 1 85 ? -5.073 2.721 8.479 1.00 90.44 85 VAL A CA 1
ATOM 656 C C . VAL A 1 85 ? -6.539 2.425 8.768 1.00 90.44 85 VAL A C 1
ATOM 658 O O . VAL A 1 85 ? -7.113 3.051 9.655 1.00 90.44 85 VAL A O 1
ATOM 661 N N . VAL A 1 86 ? -7.144 1.510 8.012 1.00 89.12 86 VAL A N 1
ATOM 662 C CA . VAL A 1 86 ? -8.545 1.090 8.180 1.00 89.12 86 VAL A CA 1
ATOM 663 C C . VAL A 1 86 ? -8.655 -0.431 8.262 1.00 89.12 86 VAL A C 1
ATOM 665 O O . VAL A 1 86 ? -7.752 -1.135 7.790 1.00 89.12 86 VAL A O 1
ATOM 668 N N . PRO A 1 87 ? -9.742 -0.963 8.848 1.00 87.88 87 PRO A N 1
ATOM 669 C CA . PRO A 1 87 ? -9.990 -2.397 8.873 1.00 87.88 87 PRO A CA 1
ATOM 670 C C . PRO A 1 87 ? -10.110 -2.991 7.469 1.00 87.88 87 PRO A C 1
ATOM 672 O O . PRO A 1 87 ? -10.816 -2.457 6.613 1.00 87.88 87 PRO A O 1
ATOM 675 N N . ILE A 1 88 ? -9.475 -4.144 7.246 1.00 86.94 88 ILE A N 1
ATOM 676 C CA . ILE A 1 88 ? -9.696 -4.937 6.032 1.00 86.94 88 ILE A CA 1
ATOM 677 C C . ILE A 1 88 ? -10.895 -5.855 6.272 1.00 86.94 88 ILE A C 1
ATOM 679 O O . ILE A 1 88 ? -10.783 -6.889 6.924 1.00 86.94 88 ILE A O 1
ATOM 683 N N . VAL A 1 89 ? -12.045 -5.477 5.718 1.00 82.31 89 VAL A N 1
ATOM 684 C CA . VAL A 1 89 ? -13.321 -6.193 5.915 1.00 82.31 89 VAL A CA 1
ATOM 685 C C . VAL A 1 89 ? -13.348 -7.543 5.191 1.00 82.31 89 VAL A C 1
ATOM 687 O O . VAL A 1 89 ? -13.935 -8.510 5.671 1.00 82.31 89 VAL A O 1
ATOM 690 N N . HIS A 1 90 ? -12.659 -7.635 4.055 1.00 86.25 90 HIS A N 1
ATOM 691 C CA . HIS A 1 90 ? -12.587 -8.834 3.222 1.00 86.25 90 HIS A CA 1
ATOM 692 C C . HIS A 1 90 ? -11.139 -9.339 3.143 1.00 86.25 90 HIS A C 1
ATOM 694 O O . HIS A 1 90 ? -10.482 -9.180 2.112 1.00 86.25 90 HIS A O 1
ATOM 700 N N . PRO A 1 91 ? -10.593 -9.911 4.235 1.00 86.44 91 PRO A N 1
ATOM 701 C CA . PRO A 1 91 ? -9.165 -10.199 4.342 1.00 86.44 91 PRO A CA 1
ATOM 702 C C . PRO A 1 91 ? -8.686 -11.247 3.335 1.00 86.44 91 PRO A C 1
ATOM 704 O O . PRO A 1 91 ? -7.559 -11.160 2.862 1.00 86.44 91 PRO A O 1
ATOM 707 N N . VAL A 1 92 ? -9.525 -12.217 2.960 1.00 88.81 92 VAL A N 1
ATOM 708 C CA . VAL A 1 92 ? -9.163 -13.224 1.948 1.00 88.81 92 VAL A CA 1
ATOM 709 C C . VAL A 1 92 ? -9.046 -12.580 0.567 1.00 88.81 92 VAL A C 1
ATOM 711 O O . VAL A 1 92 ? -8.026 -12.737 -0.097 1.00 88.81 92 VAL A O 1
ATOM 714 N N . GLN A 1 93 ? -10.052 -11.805 0.159 1.00 89.62 93 GLN A N 1
ATOM 715 C CA . GLN A 1 93 ? -10.074 -11.118 -1.132 1.00 89.62 93 GLN A CA 1
ATOM 716 C C . GLN A 1 93 ? -8.954 -10.076 -1.232 1.00 89.62 93 GLN A C 1
ATOM 718 O O . GLN A 1 93 ? -8.281 -9.999 -2.257 1.00 89.62 93 GLN A O 1
ATOM 723 N N . ALA A 1 94 ? -8.706 -9.318 -0.160 1.00 91.19 94 ALA A N 1
ATOM 724 C CA . ALA A 1 94 ? -7.623 -8.341 -0.111 1.00 91.19 94 ALA A CA 1
ATOM 725 C C . ALA A 1 94 ? -6.251 -9.011 -0.276 1.00 91.19 94 ALA A C 1
ATOM 727 O O . ALA A 1 94 ? -5.450 -8.584 -1.105 1.00 91.19 94 ALA A O 1
ATOM 728 N N . ARG A 1 95 ? -5.988 -10.112 0.443 1.00 95.00 95 ARG A N 1
ATOM 729 C CA . ARG A 1 95 ? -4.736 -10.869 0.283 1.00 95.00 95 ARG A CA 1
ATOM 730 C C . ARG A 1 95 ? -4.608 -11.481 -1.116 1.00 95.00 95 ARG A C 1
ATOM 732 O O . ARG A 1 95 ? -3.525 -11.437 -1.690 1.00 95.00 95 ARG A O 1
ATOM 739 N N . ALA A 1 96 ? -5.700 -11.986 -1.692 1.00 93.94 96 ALA A N 1
ATOM 740 C CA . ALA A 1 96 ? -5.724 -12.510 -3.057 1.00 93.94 96 ALA A CA 1
ATOM 741 C C . ALA A 1 96 ? -5.419 -11.423 -4.108 1.00 93.94 96 ALA A C 1
ATOM 743 O O . ALA A 1 96 ? -4.678 -11.669 -5.060 1.00 93.94 96 ALA A O 1
ATOM 744 N N . ALA A 1 97 ? -5.920 -10.200 -3.920 1.00 93.06 97 ALA A N 1
ATOM 745 C CA . ALA A 1 97 ? -5.578 -9.062 -4.772 1.00 93.06 97 ALA A CA 1
ATOM 746 C C . ALA A 1 97 ? -4.089 -8.696 -4.659 1.00 93.06 97 ALA A C 1
ATOM 748 O O . ALA A 1 97 ? -3.426 -8.472 -5.672 1.00 93.06 97 ALA A O 1
ATOM 749 N N . VAL A 1 98 ? -3.533 -8.709 -3.443 1.00 95.81 98 VAL A N 1
ATOM 750 C CA . VAL A 1 98 ? -2.095 -8.494 -3.212 1.00 95.81 98 VAL A CA 1
ATOM 751 C C . VAL A 1 98 ? -1.253 -9.608 -3.838 1.00 95.81 98 VAL A C 1
ATOM 753 O O . VAL A 1 98 ? -0.201 -9.319 -4.403 1.00 95.81 98 VAL A O 1
ATOM 756 N N . TYR A 1 99 ? -1.719 -10.862 -3.816 1.00 96.19 99 TYR A N 1
ATOM 757 C CA . TYR A 1 99 ? -1.065 -11.966 -4.522 1.00 96.19 99 TYR A CA 1
ATOM 758 C C . TYR A 1 99 ? -0.946 -11.668 -6.019 1.00 96.19 99 TYR A C 1
ATOM 760 O O . TYR A 1 99 ? 0.140 -11.797 -6.582 1.00 96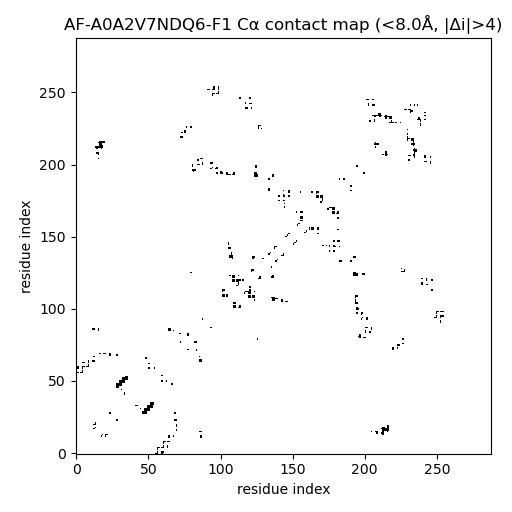.19 99 TYR A O 1
ATOM 768 N N . VAL A 1 100 ? -2.041 -11.231 -6.653 1.00 93.88 100 VAL A N 1
ATOM 769 C CA . VAL A 1 100 ? -2.037 -10.855 -8.074 1.00 93.88 100 VAL A CA 1
ATOM 770 C C . VAL A 1 100 ? -1.039 -9.725 -8.317 1.00 93.88 100 VAL A C 1
ATOM 772 O O . VAL A 1 100 ? -0.190 -9.861 -9.191 1.00 93.88 100 VAL A O 1
ATOM 775 N N . GLN A 1 101 ? -1.059 -8.668 -7.496 1.00 93.19 101 GLN A N 1
ATOM 776 C CA . GLN A 1 101 ? -0.084 -7.576 -7.604 1.00 93.19 101 GLN A CA 1
ATOM 777 C C . GLN A 1 101 ? 1.357 -8.086 -7.531 1.00 93.19 101 GLN A C 1
ATOM 779 O O . GLN A 1 101 ? 2.185 -7.691 -8.346 1.00 93.19 101 GLN A O 1
ATOM 784 N N . LEU A 1 102 ? 1.656 -8.987 -6.595 1.00 93.69 102 LEU A N 1
ATOM 785 C CA . LEU A 1 102 ? 3.003 -9.505 -6.382 1.00 93.69 102 LEU A CA 1
ATOM 786 C C . LEU A 1 102 ? 3.535 -10.279 -7.601 1.00 93.69 102 LEU A C 1
ATOM 788 O O . LEU A 1 102 ? 4.716 -10.165 -7.922 1.00 93.69 102 LEU A O 1
ATOM 792 N N . VAL A 1 103 ? 2.676 -11.026 -8.305 1.00 92.50 103 VAL A N 1
ATOM 793 C CA . VAL A 1 103 ? 3.075 -11.798 -9.498 1.00 92.50 103 VAL A CA 1
ATOM 794 C C . VAL A 1 103 ? 3.032 -10.993 -10.798 1.00 92.50 103 VAL A C 1
ATOM 796 O O . VAL A 1 103 ? 3.680 -11.385 -11.767 1.00 92.50 103 VAL A O 1
ATOM 799 N N . THR A 1 104 ? 2.297 -9.877 -10.845 1.00 90.56 104 THR A N 1
ATOM 800 C CA . THR A 1 104 ? 2.172 -9.041 -12.053 1.00 90.56 104 THR A CA 1
ATOM 801 C C . THR A 1 104 ? 2.957 -7.732 -11.998 1.00 90.56 104 THR A C 1
ATOM 803 O O . THR A 1 104 ? 3.044 -7.040 -13.014 1.00 90.56 104 THR A O 1
ATOM 806 N N . ALA A 1 105 ? 3.498 -7.347 -10.839 1.00 88.31 105 ALA A N 1
ATOM 807 C CA . ALA A 1 105 ? 4.205 -6.081 -10.675 1.00 88.31 105 ALA A CA 1
ATOM 808 C C . ALA A 1 105 ? 5.442 -6.003 -11.595 1.00 88.31 105 ALA A C 1
ATOM 810 O O . ALA A 1 105 ? 6.272 -6.918 -11.601 1.00 88.31 105 ALA A O 1
ATOM 811 N N . PRO A 1 106 ? 5.634 -4.892 -12.333 1.00 84.56 106 PRO A N 1
ATOM 812 C CA . PRO A 1 106 ? 6.778 -4.699 -13.224 1.00 84.56 106 PRO A CA 1
ATOM 813 C C . PRO A 1 106 ? 8.039 -4.263 -12.450 1.00 84.56 106 PRO A C 1
ATOM 815 O O . PRO A 1 106 ? 8.721 -3.328 -12.855 1.00 84.56 106 PRO A O 1
ATOM 818 N N . SER A 1 107 ? 8.323 -4.902 -11.312 1.00 92.19 107 SER A N 1
ATOM 819 C CA . SER A 1 107 ? 9.437 -4.577 -10.412 1.00 92.19 107 SER A CA 1
ATOM 820 C C . SER A 1 107 ? 10.196 -5.840 -10.006 1.00 92.19 107 SER A C 1
ATOM 822 O O . SER A 1 107 ? 9.602 -6.863 -9.658 1.00 92.19 107 SER A O 1
ATOM 824 N N . GLN A 1 108 ? 11.523 -5.773 -10.033 1.00 91.88 108 GLN A N 1
ATOM 825 C CA . GLN A 1 108 ? 12.415 -6.870 -9.695 1.00 91.88 108 GLN A CA 1
ATOM 826 C C . GLN A 1 108 ? 12.329 -7.150 -8.206 1.00 91.88 108 GLN A C 1
ATOM 828 O O . GLN A 1 108 ? 12.266 -8.312 -7.832 1.00 91.88 108 GLN A O 1
ATOM 833 N N . ALA A 1 109 ? 12.213 -6.111 -7.377 1.00 92.75 109 ALA A N 1
ATOM 834 C CA . ALA A 1 109 ? 11.979 -6.267 -5.949 1.00 92.75 109 ALA A CA 1
ATOM 835 C C . ALA A 1 109 ? 10.704 -7.088 -5.674 1.00 92.75 109 ALA A C 1
ATOM 837 O O . ALA A 1 109 ? 10.728 -8.031 -4.884 1.00 92.75 109 ALA A O 1
ATOM 838 N N . ALA A 1 110 ? 9.599 -6.803 -6.374 1.00 94.38 110 ALA A N 1
ATOM 839 C CA . ALA A 1 110 ? 8.363 -7.576 -6.226 1.00 94.38 110 ALA A CA 1
ATOM 840 C C . ALA A 1 110 ? 8.523 -9.033 -6.702 1.00 94.38 110 ALA A C 1
ATOM 842 O O . ALA A 1 110 ? 8.111 -9.962 -6.006 1.00 94.38 110 ALA A O 1
ATOM 843 N N . ARG A 1 111 ? 9.190 -9.252 -7.843 1.00 94.12 111 ARG A N 1
ATOM 844 C CA . ARG A 1 111 ? 9.464 -10.597 -8.378 1.00 94.12 111 ARG A CA 1
ATOM 845 C C . ARG A 1 111 ? 10.375 -11.417 -7.459 1.00 94.12 111 ARG A C 1
ATOM 847 O O . ARG A 1 111 ? 10.050 -12.555 -7.137 1.00 94.12 111 ARG A O 1
ATOM 854 N N . SER A 1 112 ? 11.479 -10.852 -6.983 1.00 94.31 112 SER A N 1
ATOM 855 C CA . SER A 1 112 ? 12.373 -11.507 -6.022 1.00 94.31 112 SER A CA 1
ATOM 856 C C . SER A 1 112 ? 11.682 -11.769 -4.684 1.00 94.31 112 SER A C 1
ATOM 858 O O . SER A 1 112 ? 11.863 -12.834 -4.092 1.00 94.31 112 SER A O 1
ATOM 860 N N . CYS A 1 113 ? 10.825 -10.847 -4.233 1.00 96.12 113 CYS A N 1
ATOM 861 C CA . CYS A 1 113 ? 9.990 -11.065 -3.059 1.00 96.12 113 CYS A CA 1
ATOM 862 C C . CYS A 1 113 ? 9.068 -12.277 -3.240 1.00 96.12 113 CYS A C 1
ATOM 864 O O . CYS A 1 113 ? 9.018 -13.156 -2.376 1.00 96.12 113 CYS A O 1
ATOM 866 N N . PHE A 1 114 ? 8.383 -12.382 -4.384 1.00 95.56 114 PHE A N 1
ATOM 867 C CA . PHE A 1 114 ? 7.586 -13.563 -4.719 1.00 95.56 114 PHE A CA 1
ATOM 868 C C . PHE A 1 114 ? 8.421 -14.848 -4.646 1.00 95.56 114 PHE A C 1
ATOM 870 O O . PHE A 1 114 ? 7.977 -15.834 -4.058 1.00 95.56 114 PHE A O 1
ATOM 877 N N . LEU A 1 115 ? 9.658 -14.814 -5.146 1.00 95.38 115 LEU A N 1
ATOM 878 C CA . LEU A 1 115 ? 10.592 -15.944 -5.127 1.00 95.38 115 LEU A CA 1
ATOM 879 C C . LEU A 1 115 ? 11.190 -16.255 -3.741 1.00 95.38 115 LEU A C 1
ATOM 881 O O . LEU A 1 115 ? 11.793 -17.310 -3.574 1.00 95.38 115 LEU A O 1
ATOM 885 N N . GLY A 1 116 ? 10.966 -15.410 -2.730 1.00 95.50 116 GLY A N 1
ATOM 886 C CA . GLY A 1 116 ? 11.339 -15.689 -1.337 1.00 95.50 116 GLY A CA 1
ATOM 887 C C . GLY A 1 116 ? 12.504 -14.876 -0.788 1.00 95.50 116 GLY A C 1
ATOM 888 O O . GLY A 1 116 ? 12.914 -15.112 0.345 1.00 95.50 116 GLY A O 1
ATOM 889 N N . VAL A 1 117 ? 13.012 -13.896 -1.534 1.00 96.38 117 VAL A N 1
ATOM 890 C CA . VAL A 1 117 ? 14.069 -13.003 -1.048 1.00 96.38 117 VAL A CA 1
ATOM 891 C C . VAL A 1 117 ? 13.451 -11.940 -0.132 1.00 96.38 117 VAL A C 1
ATOM 893 O O . VAL A 1 117 ? 12.858 -10.967 -0.594 1.00 96.38 117 VAL A O 1
ATOM 896 N N . ILE A 1 118 ? 13.572 -12.120 1.186 1.00 96.00 118 ILE A N 1
ATOM 897 C CA . ILE A 1 118 ? 12.907 -11.263 2.190 1.00 96.00 118 ILE A CA 1
ATOM 898 C C . ILE A 1 118 ? 13.389 -9.806 2.143 1.00 96.00 118 ILE A C 1
ATOM 900 O O . ILE A 1 118 ? 12.576 -8.889 2.267 1.00 96.00 118 ILE A O 1
ATOM 904 N N . GLY A 1 119 ? 14.681 -9.572 1.890 1.00 94.19 119 GLY A N 1
ATOM 905 C CA . GLY A 1 119 ? 15.206 -8.215 1.690 1.00 94.19 119 GLY A CA 1
ATOM 906 C C . GLY A 1 119 ? 14.502 -7.484 0.541 1.00 94.19 119 GLY A C 1
ATOM 907 O O . GLY A 1 119 ? 14.118 -6.323 0.674 1.00 94.19 119 GLY A O 1
ATOM 908 N N . ASP A 1 120 ? 14.202 -8.195 -0.546 1.00 94.06 120 ASP A N 1
ATOM 909 C CA . ASP A 1 120 ? 13.475 -7.628 -1.680 1.00 94.06 120 ASP A CA 1
ATOM 910 C C . ASP A 1 120 ? 11.980 -7.456 -1.406 1.00 94.06 120 ASP A C 1
ATOM 912 O O . ASP A 1 120 ? 11.362 -6.546 -1.956 1.00 94.06 120 ASP A O 1
ATOM 916 N N . CYS A 1 121 ? 11.397 -8.227 -0.484 1.00 96.31 121 CYS A N 1
ATOM 917 C CA . CYS A 1 121 ? 10.062 -7.922 0.031 1.00 96.31 121 CYS A CA 1
ATOM 918 C C . CYS A 1 121 ? 10.028 -6.586 0.771 1.00 96.31 121 CYS A C 1
ATOM 920 O O . CYS A 1 121 ? 9.085 -5.815 0.589 1.00 96.31 121 CYS A O 1
ATOM 922 N N . ARG A 1 122 ? 11.069 -6.260 1.549 1.00 95.88 122 ARG A N 1
ATOM 923 C CA . ARG A 1 122 ? 11.179 -4.939 2.188 1.00 95.88 122 ARG A CA 1
ATOM 924 C C . ARG A 1 122 ? 11.276 -3.827 1.152 1.00 95.88 122 ARG A C 1
ATOM 926 O O . ARG A 1 122 ? 10.584 -2.819 1.285 1.00 95.88 122 ARG A O 1
ATOM 933 N N . ASN A 1 123 ? 12.063 -4.037 0.100 1.00 94.31 123 ASN A N 1
ATOM 934 C CA . ASN A 1 123 ? 12.177 -3.099 -1.016 1.00 94.31 123 ASN A CA 1
ATOM 935 C C . ASN A 1 123 ? 10.824 -2.914 -1.731 1.00 94.31 123 ASN A C 1
ATOM 937 O O . ASN A 1 123 ? 10.387 -1.783 -1.935 1.00 94.31 123 ASN A O 1
ATOM 941 N N . ALA A 1 124 ? 10.116 -4.007 -2.036 1.00 94.88 124 ALA A N 1
ATOM 942 C CA . ALA A 1 124 ? 8.817 -3.985 -2.709 1.00 94.88 124 ALA A CA 1
ATOM 943 C C . ALA A 1 124 ? 7.716 -3.295 -1.880 1.00 94.88 124 ALA A C 1
ATOM 945 O O . ALA A 1 124 ? 6.856 -2.600 -2.426 1.00 94.88 124 ALA A O 1
ATOM 946 N N . LEU A 1 125 ? 7.769 -3.448 -0.554 1.00 96.31 125 LEU A N 1
ATOM 947 C CA . LEU A 1 125 ? 6.892 -2.773 0.408 1.00 96.31 125 LEU A CA 1
ATOM 948 C C . LEU A 1 125 ? 7.346 -1.338 0.732 1.00 96.31 125 LEU A C 1
ATOM 950 O O . LEU A 1 125 ? 6.687 -0.662 1.525 1.00 96.31 125 LEU A O 1
ATOM 954 N N . ALA A 1 126 ? 8.433 -0.860 0.115 1.00 94.00 126 ALA A N 1
ATOM 955 C CA . ALA A 1 126 ? 9.035 0.452 0.351 1.00 94.00 126 ALA A CA 1
ATOM 956 C C . ALA A 1 126 ? 9.362 0.705 1.838 1.00 94.00 126 ALA A C 1
ATOM 958 O O . ALA A 1 126 ? 9.070 1.770 2.371 1.00 94.00 126 ALA A O 1
ATOM 959 N N . LEU A 1 127 ? 9.920 -0.304 2.515 1.00 94.12 127 LEU A N 1
ATOM 960 C CA . LEU A 1 127 ? 10.309 -0.259 3.933 1.00 94.12 127 LEU A CA 1
ATOM 961 C C . LEU A 1 127 ? 11.769 0.159 4.163 1.00 94.12 127 LEU A C 1
ATOM 963 O O . LEU A 1 127 ? 12.197 0.236 5.311 1.00 94.12 127 LEU A O 1
ATOM 967 N N . GLY A 1 128 ? 12.553 0.331 3.097 1.00 83.44 128 GLY A N 1
ATOM 968 C CA . GLY A 1 128 ? 13.953 0.742 3.184 1.00 83.44 128 GLY A CA 1
ATOM 969 C C . GLY A 1 128 ? 14.130 2.241 2.957 1.00 83.44 128 GLY A C 1
ATOM 970 O O . GLY A 1 128 ? 13.453 2.819 2.109 1.00 83.44 128 GLY A O 1
ATOM 971 N N . ASP A 1 129 ? 15.099 2.830 3.652 1.00 73.69 129 ASP A N 1
ATOM 972 C CA . ASP A 1 129 ? 15.476 4.242 3.531 1.00 73.69 129 ASP A CA 1
ATOM 973 C C . ASP A 1 129 ? 16.533 4.438 2.427 1.00 73.69 129 ASP A C 1
ATOM 975 O O . ASP A 1 129 ? 17.658 4.867 2.678 1.00 73.69 129 ASP A O 1
ATOM 979 N N . SER A 1 130 ? 16.206 4.057 1.185 1.00 79.56 130 SER A N 1
ATOM 980 C CA . SER A 1 130 ? 17.128 4.258 0.057 1.00 79.56 130 SER A CA 1
ATOM 981 C C . SER A 1 130 ? 17.088 5.709 -0.434 1.00 79.56 130 SER A C 1
ATOM 983 O O . SER A 1 130 ? 15.998 6.219 -0.715 1.00 79.56 130 SER A O 1
ATOM 985 N N . PRO A 1 131 ? 18.250 6.358 -0.643 1.00 80.81 131 PRO A N 1
ATOM 986 C CA . PRO A 1 131 ? 18.312 7.667 -1.287 1.00 80.81 131 PRO A CA 1
ATOM 987 C C . PRO A 1 131 ? 17.970 7.606 -2.786 1.00 80.81 131 PRO A C 1
ATOM 989 O O . PRO A 1 131 ? 17.630 8.633 -3.369 1.00 80.81 131 PRO A O 1
ATOM 992 N N . ASP A 1 132 ? 18.023 6.421 -3.411 1.00 87.88 132 ASP A N 1
ATOM 993 C CA . ASP A 1 132 ? 17.615 6.203 -4.804 1.00 87.88 132 ASP A CA 1
ATOM 994 C C . ASP A 1 132 ? 16.556 5.082 -4.891 1.00 87.88 132 ASP A C 1
ATOM 996 O O . ASP A 1 132 ? 16.886 3.903 -5.089 1.00 87.88 132 ASP A O 1
ATOM 1000 N N . PRO A 1 133 ? 15.261 5.420 -4.728 1.00 89.56 133 PRO A N 1
ATOM 1001 C CA . PRO A 1 133 ? 14.168 4.460 -4.866 1.00 89.56 133 PRO A CA 1
ATOM 1002 C C . PRO A 1 133 ? 14.055 3.879 -6.277 1.00 89.56 133 PRO A C 1
ATOM 1004 O O . PRO A 1 133 ? 13.586 2.755 -6.443 1.00 89.56 133 PRO A O 1
ATOM 1007 N N . LEU A 1 134 ? 14.491 4.616 -7.305 1.00 92.62 134 LEU A N 1
ATOM 1008 C CA . LEU A 1 134 ? 14.418 4.153 -8.686 1.00 92.62 134 LEU A CA 1
ATOM 1009 C C . LEU A 1 134 ? 15.335 2.946 -8.897 1.00 92.62 134 LEU A C 1
ATOM 1011 O O . LEU A 1 134 ? 14.885 1.935 -9.431 1.00 92.62 134 LEU A O 1
ATOM 1015 N N . GLN A 1 135 ? 16.581 3.022 -8.428 1.00 90.62 135 GLN A N 1
ATOM 1016 C CA . GLN A 1 135 ? 17.517 1.896 -8.515 1.00 90.62 135 GLN A CA 1
ATOM 1017 C C . GLN A 1 135 ? 17.120 0.734 -7.602 1.00 90.62 135 GLN A C 1
ATOM 1019 O O . GLN A 1 135 ? 17.295 -0.424 -7.968 1.00 90.62 135 GLN A O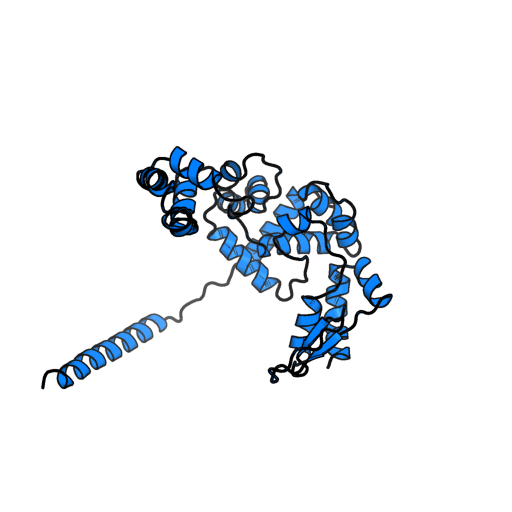 1
ATOM 1024 N N . GLN A 1 136 ? 16.539 1.023 -6.437 1.00 90.62 136 GLN A N 1
ATOM 1025 C CA . GLN A 1 136 ? 16.095 -0.015 -5.507 1.00 90.62 136 GLN A CA 1
ATOM 1026 C C . GLN A 1 136 ? 14.877 -0.797 -6.029 1.00 90.62 136 GLN A C 1
ATOM 1028 O O . GLN A 1 136 ? 14.786 -2.009 -5.843 1.00 90.62 136 GLN A O 1
ATOM 1033 N N . TRP A 1 137 ? 13.913 -0.115 -6.650 1.00 92.12 137 TRP A N 1
ATOM 1034 C CA . TRP A 1 137 ? 12.649 -0.720 -7.085 1.00 92.12 137 TRP A CA 1
ATOM 1035 C C . TRP A 1 137 ? 12.689 -1.243 -8.522 1.00 92.12 137 TRP A C 1
ATOM 1037 O O . TRP A 1 137 ? 12.010 -2.229 -8.827 1.00 92.12 137 TRP A O 1
ATOM 1047 N N . TYR A 1 138 ? 13.476 -0.601 -9.387 1.00 93.56 138 TYR A N 1
ATOM 1048 C CA . TYR A 1 138 ? 13.579 -0.888 -10.819 1.00 93.56 138 TYR A CA 1
ATOM 1049 C C . TYR A 1 138 ? 15.056 -0.904 -11.257 1.00 93.56 138 TYR A C 1
ATOM 1051 O O . TYR A 1 138 ? 15.496 -0.029 -12.014 1.00 93.56 138 TYR A O 1
ATOM 1059 N N . PRO A 1 139 ? 15.851 -1.875 -10.769 1.00 91.38 139 PRO A N 1
ATOM 1060 C CA . PRO A 1 139 ? 17.294 -1.922 -10.999 1.00 91.38 139 PRO A CA 1
ATOM 1061 C C . PRO A 1 139 ? 17.668 -2.187 -12.463 1.00 91.38 139 PRO A C 1
ATOM 1063 O O . PRO A 1 139 ? 18.736 -1.755 -12.904 1.00 91.38 139 PRO A O 1
ATOM 1066 N N . SER A 1 140 ? 16.813 -2.847 -13.253 1.00 92.56 140 SER A N 1
ATOM 1067 C CA . SER A 1 140 ? 17.136 -3.164 -14.648 1.00 92.56 140 SER A CA 1
ATOM 1068 C C . SER A 1 140 ? 16.693 -2.081 -15.640 1.00 92.56 140 SER A C 1
ATOM 1070 O O . SER A 1 140 ? 15.637 -1.458 -15.506 1.00 92.56 140 SER A O 1
ATOM 1072 N N . ALA A 1 141 ? 17.477 -1.911 -16.708 1.00 93.38 141 ALA A N 1
ATOM 1073 C CA . ALA A 1 141 ? 17.164 -0.977 -17.789 1.00 93.38 141 ALA A CA 1
ATOM 1074 C C . ALA A 1 1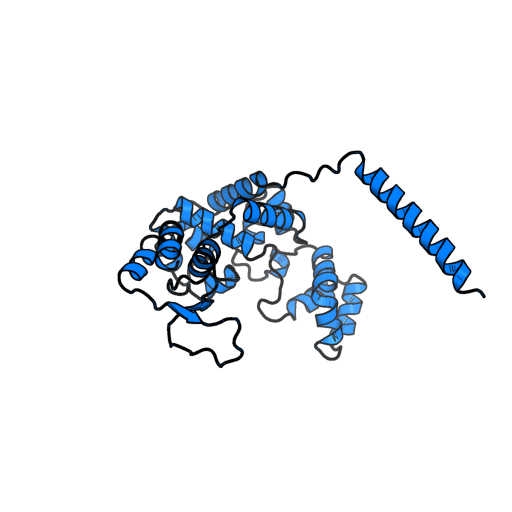41 ? 15.824 -1.291 -18.479 1.00 93.38 141 ALA A C 1
ATOM 1076 O O . ALA A 1 141 ? 15.049 -0.394 -18.817 1.00 93.38 141 ALA A O 1
ATOM 1077 N N . GLY A 1 142 ? 15.519 -2.583 -18.644 1.00 93.12 142 GLY A N 1
ATOM 1078 C CA . GLY A 1 142 ? 14.259 -3.036 -19.231 1.00 93.12 142 GLY A CA 1
ATOM 1079 C C . GLY A 1 142 ? 13.038 -2.602 -18.419 1.00 93.12 142 GLY A C 1
ATOM 1080 O O . GLY A 1 142 ? 12.029 -2.201 -18.998 1.00 93.12 142 GLY A O 1
ATOM 1081 N N . GLU A 1 143 ? 13.133 -2.614 -17.089 1.00 93.69 143 GLU A N 1
ATOM 1082 C CA . GLU A 1 143 ? 12.053 -2.160 -16.209 1.00 93.69 143 GLU A CA 1
ATOM 1083 C C . GLU A 1 143 ? 11.848 -0.659 -16.270 1.00 93.69 143 GLU A C 1
ATOM 1085 O O . GLU A 1 143 ? 10.714 -0.212 -16.414 1.00 93.69 143 GLU A O 1
ATOM 1090 N N . ARG A 1 144 ? 12.932 0.123 -16.215 1.00 95.06 144 ARG A N 1
ATOM 1091 C CA . ARG A 1 144 ? 12.849 1.584 -16.326 1.00 95.06 144 ARG A CA 1
ATOM 1092 C C . ARG A 1 144 ? 12.215 1.998 -17.645 1.00 95.06 144 ARG A C 1
ATOM 1094 O O . ARG A 1 144 ? 11.293 2.812 -17.664 1.00 95.06 144 ARG A O 1
ATOM 1101 N N . ARG A 1 145 ? 12.629 1.371 -18.746 1.00 94.94 145 ARG A N 1
ATOM 1102 C CA . ARG A 1 145 ? 12.002 1.572 -20.053 1.00 94.94 145 ARG A CA 1
ATOM 1103 C C . ARG A 1 145 ? 10.523 1.180 -20.041 1.00 94.94 145 ARG A C 1
ATOM 1105 O O . ARG A 1 145 ? 9.686 1.952 -20.503 1.00 94.94 145 ARG A O 1
ATOM 1112 N N . ALA A 1 146 ? 10.181 0.003 -19.517 1.00 93.06 146 ALA A N 1
ATOM 1113 C CA . ALA A 1 146 ? 8.791 -0.438 -19.436 1.00 93.06 146 ALA A CA 1
ATOM 1114 C C . ALA A 1 146 ? 7.935 0.530 -18.607 1.00 93.06 146 ALA A C 1
ATOM 1116 O O . ALA A 1 146 ? 6.808 0.818 -18.996 1.00 93.06 146 ALA A O 1
ATOM 1117 N N . LEU A 1 147 ? 8.476 1.070 -17.515 1.00 93.25 147 LEU A N 1
ATOM 1118 C CA . LEU A 1 147 ? 7.803 2.035 -16.655 1.00 93.25 147 LEU A CA 1
ATOM 1119 C C . LEU A 1 147 ? 7.521 3.349 -17.393 1.00 93.25 147 LEU A C 1
ATOM 1121 O O . LEU A 1 147 ? 6.393 3.838 -17.354 1.00 93.25 147 LEU A O 1
ATOM 1125 N N . VAL A 1 148 ? 8.505 3.877 -18.130 1.00 94.50 148 VAL A N 1
ATOM 1126 C CA . VAL A 1 148 ? 8.322 5.066 -18.979 1.00 94.50 148 VAL A CA 1
ATOM 1127 C C . VAL A 1 148 ? 7.187 4.844 -19.980 1.00 94.50 148 VAL A C 1
ATOM 1129 O O . VAL A 1 148 ? 6.265 5.651 -20.043 1.00 94.50 148 VAL A O 1
ATOM 1132 N N . PHE A 1 149 ? 7.206 3.736 -20.727 1.00 93.44 149 PHE A N 1
ATOM 1133 C CA . PHE A 1 149 ? 6.256 3.530 -21.826 1.00 93.44 149 PHE A CA 1
ATOM 1134 C C . PHE A 1 149 ? 4.876 3.018 -21.404 1.00 93.44 149 PHE A C 1
ATOM 1136 O O . PHE A 1 149 ? 3.903 3.292 -22.099 1.00 93.44 149 PHE A O 1
ATOM 1143 N N . ARG A 1 150 ? 4.762 2.284 -20.291 1.00 90.19 150 ARG A N 1
ATOM 1144 C CA . ARG A 1 150 ? 3.469 1.765 -19.809 1.00 90.19 150 ARG A CA 1
ATOM 1145 C C . ARG A 1 150 ? 2.744 2.734 -18.885 1.00 90.19 150 ARG A C 1
ATOM 1147 O O . ARG A 1 150 ? 1.520 2.721 -18.874 1.00 90.19 150 ARG A O 1
ATOM 1154 N N . SER A 1 151 ? 3.481 3.545 -18.126 1.00 88.62 151 SER A N 1
ATOM 1155 C CA . SER A 1 151 ? 2.893 4.371 -17.065 1.00 88.62 151 SER A CA 1
ATOM 1156 C C . SER A 1 151 ? 3.007 5.873 -17.316 1.00 88.62 151 SER A C 1
ATOM 1158 O O . SER A 1 151 ? 2.228 6.629 -16.747 1.00 88.62 151 SER A O 1
ATOM 1160 N N . PHE A 1 152 ? 3.954 6.322 -18.147 1.00 90.38 152 PHE A N 1
ATOM 1161 C CA . PHE A 1 152 ? 4.275 7.750 -18.277 1.00 90.38 152 PHE A CA 1
ATOM 1162 C C . PHE A 1 152 ? 4.433 8.247 -19.718 1.00 90.38 152 PHE A C 1
ATOM 1164 O O . PHE A 1 152 ? 4.869 9.379 -19.924 1.00 90.38 152 PHE A O 1
ATOM 1171 N N . VAL A 1 153 ? 4.067 7.453 -20.728 1.00 88.25 153 VAL A N 1
ATOM 1172 C CA . VAL A 1 153 ? 4.241 7.854 -22.134 1.00 88.25 153 VAL A CA 1
ATOM 1173 C C . VAL A 1 153 ? 3.450 9.118 -22.459 1.00 88.25 153 VAL A C 1
ATOM 1175 O O . VAL A 1 153 ? 3.980 10.037 -23.076 1.00 88.25 153 VAL A O 1
ATOM 1178 N N . GLU A 1 154 ? 2.214 9.211 -21.970 1.00 86.50 154 GLU A N 1
ATOM 1179 C CA . GLU A 1 154 ? 1.382 10.404 -22.120 1.00 86.50 154 GLU A CA 1
ATOM 1180 C C . GLU A 1 154 ? 1.940 11.565 -21.299 1.00 86.50 154 GLU A C 1
ATOM 1182 O O . GLU A 1 154 ? 2.033 12.690 -21.795 1.00 86.50 154 GLU A O 1
ATOM 1187 N N . TYR A 1 155 ? 2.399 11.270 -20.076 1.00 86.38 155 TYR A N 1
ATOM 1188 C CA . TYR A 1 155 ? 2.981 12.271 -19.195 1.00 86.38 155 TYR A CA 1
ATOM 1189 C C . TYR A 1 155 ? 4.178 12.972 -19.862 1.00 86.38 155 TYR A C 1
ATOM 1191 O O . TYR A 1 155 ? 4.232 14.199 -19.918 1.00 86.38 155 TYR A O 1
ATOM 1199 N N . PHE A 1 156 ? 5.110 12.215 -20.438 1.00 88.19 156 PHE A N 1
ATOM 1200 C CA . PHE A 1 156 ? 6.276 12.781 -21.120 1.00 88.19 156 PHE A CA 1
ATOM 1201 C C . PHE A 1 156 ? 5.982 13.257 -22.550 1.00 88.19 156 PHE A C 1
ATOM 1203 O O . PHE A 1 156 ? 6.686 14.126 -23.064 1.00 88.19 156 PHE A O 1
ATOM 1210 N N . GLY A 1 157 ? 4.950 12.710 -23.194 1.00 80.81 157 GLY A N 1
ATOM 1211 C CA . GLY A 1 157 ? 4.558 13.062 -24.556 1.00 80.81 157 GLY A CA 1
ATOM 1212 C C . GLY A 1 157 ? 3.821 14.399 -24.666 1.00 80.81 157 GLY A C 1
ATOM 1213 O O . GLY A 1 157 ? 4.005 15.102 -25.664 1.00 80.81 157 GLY A O 1
ATOM 1214 N N . TYR A 1 158 ? 3.025 14.761 -23.652 1.00 79.38 158 TYR A N 1
ATOM 1215 C CA . TYR A 1 158 ? 2.088 15.889 -23.733 1.00 79.38 158 TYR A CA 1
ATOM 1216 C C . TYR A 1 158 ? 2.226 16.928 -22.610 1.00 79.38 158 TYR A C 1
ATOM 1218 O O . TYR A 1 158 ? 2.081 18.116 -22.888 1.00 79.38 158 TYR A O 1
ATOM 1226 N N . SER A 1 159 ? 2.538 16.527 -21.371 1.00 72.56 159 SER A N 1
ATOM 1227 C CA . SER A 1 159 ? 2.369 17.395 -20.180 1.00 72.56 159 SER A CA 1
ATOM 1228 C C . SER A 1 159 ? 3.345 18.567 -20.058 1.00 72.56 159 SER A C 1
ATOM 1230 O O . SER A 1 159 ? 3.154 19.410 -19.191 1.00 72.56 159 SER A O 1
ATOM 1232 N N . ASP A 1 160 ? 4.386 18.616 -20.890 1.00 69.38 160 ASP A N 1
ATOM 1233 C CA . ASP A 1 160 ? 5.445 19.637 -20.841 1.00 69.38 160 ASP A CA 1
ATOM 1234 C C . ASP A 1 160 ? 5.679 20.276 -22.221 1.00 69.38 160 ASP A C 1
ATOM 1236 O O . ASP A 1 160 ? 6.808 20.439 -22.676 1.00 69.38 160 ASP A O 1
ATOM 1240 N N . HIS A 1 161 ? 4.599 20.483 -22.987 1.00 72.75 161 HIS A N 1
ATOM 1241 C CA . HIS A 1 161 ? 4.638 20.982 -24.375 1.00 72.75 161 HIS A CA 1
ATOM 1242 C C . HIS A 1 161 ? 5.578 20.196 -25.314 1.00 72.75 161 HIS A C 1
ATOM 1244 O O . HIS A 1 161 ? 5.998 20.676 -26.364 1.00 72.75 161 HIS A O 1
ATOM 1250 N N . GLY A 1 162 ? 5.892 18.950 -24.954 1.00 73.56 162 GLY A N 1
ATOM 1251 C CA . GLY A 1 162 ? 6.812 18.094 -25.689 1.00 73.56 162 GLY A CA 1
ATOM 1252 C C . GLY A 1 162 ? 8.302 18.354 -25.444 1.00 73.56 162 GLY A C 1
ATOM 1253 O O . GLY A 1 162 ? 9.107 17.764 -26.160 1.00 73.56 162 GLY A O 1
ATOM 1254 N N . ALA A 1 163 ? 8.692 19.147 -24.439 1.00 83.81 163 ALA A N 1
ATOM 1255 C CA . ALA A 1 163 ? 10.098 19.416 -24.110 1.00 83.81 163 ALA A CA 1
ATOM 1256 C C . ALA A 1 163 ? 10.925 18.133 -23.897 1.00 83.81 163 ALA A C 1
ATOM 1258 O O . ALA A 1 163 ? 12.091 18.057 -24.274 1.00 83.81 163 ALA A O 1
ATOM 1259 N N . ARG A 1 164 ? 10.296 17.079 -23.363 1.00 88.75 164 ARG A N 1
ATOM 1260 C CA . ARG A 1 164 ? 10.925 15.777 -23.086 1.00 88.75 164 ARG A CA 1
ATOM 1261 C C . ARG A 1 164 ? 10.796 14.756 -24.221 1.00 88.75 164 ARG A C 1
ATOM 1263 O O . ARG A 1 164 ? 11.255 13.624 -24.071 1.00 88.75 164 ARG A O 1
ATOM 1270 N N . LYS A 1 165 ? 10.202 15.120 -25.367 1.00 89.31 165 LYS A N 1
ATOM 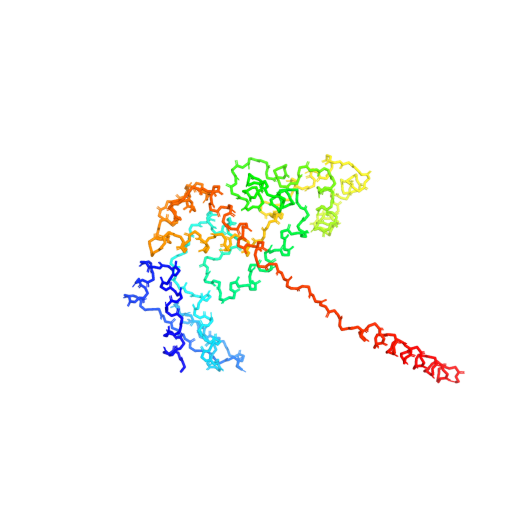1271 C CA . LYS A 1 165 ? 10.043 14.213 -26.521 1.00 89.31 165 LYS A CA 1
ATOM 1272 C C . LYS A 1 165 ? 11.373 13.651 -27.042 1.00 89.31 165 LYS A C 1
ATOM 1274 O O . LYS A 1 165 ? 11.402 12.446 -27.293 1.00 89.31 165 LYS A O 1
ATOM 1279 N N . PRO A 1 166 ? 12.466 14.432 -27.174 1.00 92.62 166 PRO A N 1
ATOM 1280 C CA . PRO A 1 166 ? 13.748 13.882 -27.620 1.00 92.62 166 PRO A CA 1
ATOM 1281 C C . PRO A 1 166 ? 14.286 12.813 -26.659 1.00 92.62 166 PRO A C 1
ATOM 1283 O O . PRO A 1 166 ? 14.642 11.714 -27.083 1.00 92.62 166 PRO A O 1
ATOM 1286 N N . THR A 1 167 ? 14.256 13.077 -25.349 1.00 94.75 167 THR A N 1
ATOM 1287 C CA . THR A 1 167 ? 14.684 12.113 -24.321 1.00 94.75 167 THR A CA 1
ATOM 1288 C C . THR A 1 167 ? 13.788 10.868 -24.309 1.00 94.75 167 THR A C 1
ATOM 1290 O O . THR A 1 167 ? 14.282 9.747 -24.190 1.00 94.75 167 THR A O 1
ATOM 1293 N N . LEU A 1 168 ? 12.475 11.027 -24.521 1.00 94.38 168 LEU A N 1
ATOM 1294 C CA . LEU A 1 168 ? 11.532 9.911 -24.670 1.00 94.38 168 LEU A CA 1
ATOM 1295 C C . LEU A 1 168 ? 11.855 9.036 -25.889 1.00 94.38 168 LEU A C 1
ATOM 1297 O O . LEU A 1 168 ? 11.838 7.809 -25.779 1.00 94.38 168 LEU A O 1
ATOM 1301 N N . GLN A 1 169 ? 12.204 9.638 -27.029 1.00 94.06 169 GLN A N 1
ATOM 1302 C CA . GLN A 1 169 ? 12.637 8.908 -28.225 1.00 94.06 169 GLN A CA 1
ATOM 1303 C C . GLN A 1 169 ? 13.941 8.140 -27.979 1.00 94.06 169 GLN A C 1
ATOM 1305 O O . GLN A 1 169 ? 14.024 6.970 -28.344 1.00 94.06 169 GLN A O 1
ATOM 1310 N N . LEU A 1 170 ? 14.924 8.740 -27.299 1.00 96.56 170 LEU A N 1
ATOM 1311 C CA . LEU A 1 170 ? 16.175 8.065 -26.929 1.00 96.56 170 LEU A CA 1
ATOM 1312 C C . LEU A 1 170 ? 15.936 6.889 -25.974 1.00 96.56 170 LEU A C 1
ATOM 1314 O O . LEU A 1 170 ? 16.482 5.802 -26.183 1.00 96.56 170 LEU A O 1
ATOM 1318 N N . CYS A 1 171 ? 15.070 7.061 -24.972 1.00 96.62 171 CYS A N 1
ATOM 1319 C CA . CYS A 1 171 ? 14.640 5.959 -24.110 1.00 96.62 171 CYS A CA 1
ATOM 1320 C C . CYS A 1 171 ? 13.977 4.844 -24.940 1.00 96.62 171 CYS A C 1
ATOM 1322 O O . CYS A 1 171 ? 14.281 3.664 -24.751 1.00 96.62 171 CYS A O 1
ATOM 1324 N N . GLY A 1 172 ? 13.150 5.210 -25.928 1.00 94.62 172 GLY A N 1
ATOM 1325 C CA . GLY A 1 172 ? 12.545 4.315 -26.922 1.00 94.62 172 GLY A CA 1
ATOM 1326 C C . GLY A 1 172 ? 13.534 3.665 -27.897 1.00 94.62 172 GLY A C 1
ATOM 1327 O O . GLY A 1 172 ? 13.288 2.556 -28.368 1.00 94.62 172 GLY A O 1
ATOM 1328 N N . ALA A 1 173 ? 14.701 4.254 -28.125 1.00 95.25 173 ALA A N 1
ATOM 1329 C CA . ALA A 1 173 ? 15.782 3.654 -28.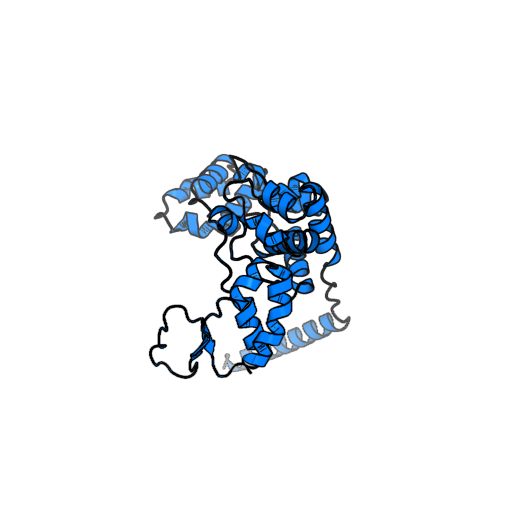908 1.00 95.25 173 ALA A CA 1
ATOM 1330 C C . ALA A 1 173 ? 16.668 2.699 -28.084 1.00 95.25 173 ALA A C 1
ATOM 1332 O O . ALA A 1 173 ? 17.461 1.960 -28.653 1.00 95.25 173 ALA A O 1
ATOM 1333 N N . GLY A 1 174 ? 16.502 2.668 -26.756 1.00 93.50 174 GLY A N 1
ATOM 1334 C CA . GLY A 1 174 ? 17.218 1.752 -25.856 1.00 93.50 174 GLY A CA 1
ATOM 1335 C C . GLY A 1 174 ? 18.177 2.437 -24.883 1.00 93.50 174 GLY A C 1
ATOM 1336 O O . GLY A 1 174 ? 18.862 1.744 -24.138 1.00 93.50 174 GLY A O 1
ATOM 1337 N N . SER A 1 175 ? 18.224 3.773 -24.856 1.00 97.25 175 SER A N 1
ATOM 1338 C CA . SER A 1 175 ? 19.078 4.515 -23.926 1.00 97.25 175 SER A CA 1
ATOM 1339 C C . SER A 1 175 ? 18.527 4.471 -22.498 1.00 97.25 175 SER A C 1
ATOM 1341 O O . SER A 1 175 ? 17.548 5.141 -22.164 1.00 97.25 175 SER A O 1
ATOM 1343 N N . ASP A 1 176 ? 19.176 3.691 -21.634 1.00 96.69 176 ASP A N 1
ATOM 1344 C CA . ASP A 1 176 ? 18.803 3.574 -20.223 1.00 96.69 176 ASP A CA 1
ATOM 1345 C C . ASP A 1 176 ? 19.045 4.863 -19.422 1.00 96.69 176 ASP A C 1
ATOM 1347 O O . ASP A 1 176 ? 18.262 5.202 -18.531 1.00 96.69 176 ASP A O 1
ATOM 1351 N N . SER A 1 177 ? 20.089 5.624 -19.762 1.00 96.88 177 SER A N 1
ATOM 1352 C CA . SER A 1 177 ? 20.344 6.926 -19.142 1.00 96.88 177 SER A CA 1
ATOM 1353 C C . SER A 1 177 ? 19.209 7.905 -19.437 1.00 96.88 177 SER A C 1
ATOM 1355 O O . SER A 1 177 ? 18.735 8.564 -18.516 1.00 96.88 177 SER A O 1
ATOM 1357 N N . ALA A 1 178 ? 18.690 7.914 -20.671 1.00 97.00 178 ALA A N 1
ATOM 1358 C CA . ALA A 1 178 ? 17.525 8.716 -21.041 1.00 97.00 178 ALA A CA 1
ATOM 1359 C C . ALA A 1 178 ? 16.256 8.265 -20.294 1.00 97.00 178 ALA A C 1
ATOM 1361 O O . ALA A 1 178 ? 15.499 9.097 -19.799 1.00 97.00 178 ALA A O 1
ATOM 1362 N N . CYS A 1 179 ? 16.028 6.953 -20.148 1.00 96.50 179 CYS A N 1
ATOM 1363 C CA . CYS A 1 179 ? 14.906 6.453 -19.345 1.00 96.50 179 CYS A CA 1
ATOM 1364 C C . CYS A 1 179 ? 15.034 6.860 -17.866 1.00 96.50 179 CYS A C 1
ATOM 1366 O O . CYS A 1 179 ? 14.053 7.256 -17.238 1.00 96.50 179 CYS A O 1
ATOM 1368 N N . THR A 1 180 ? 16.244 6.793 -17.312 1.00 96.50 180 THR A N 1
ATOM 1369 C CA . THR A 1 180 ? 16.536 7.183 -15.927 1.00 96.50 180 THR A CA 1
ATOM 1370 C C . THR A 1 180 ? 16.344 8.683 -15.713 1.00 96.50 180 THR A C 1
ATOM 1372 O O . THR A 1 180 ? 15.755 9.082 -14.712 1.00 96.50 180 THR A O 1
ATOM 1375 N N . GLU A 1 181 ? 16.788 9.512 -16.657 1.00 95.50 181 GLU A N 1
ATOM 1376 C CA . GLU A 1 181 ? 16.590 10.964 -16.641 1.00 95.50 181 GLU A CA 1
ATOM 1377 C C . GLU A 1 181 ? 15.100 11.322 -16.602 1.00 95.50 181 GLU A C 1
ATOM 1379 O O . GLU A 1 181 ? 14.666 12.075 -15.729 1.00 95.50 181 GLU A O 1
ATOM 1384 N N . LEU A 1 182 ? 14.295 10.708 -17.476 1.00 94.94 182 LEU A N 1
ATOM 1385 C CA . LEU A 1 182 ? 12.845 10.901 -17.486 1.00 94.94 182 LEU A CA 1
ATOM 1386 C C . LEU A 1 182 ? 12.221 10.533 -16.139 1.00 94.94 182 LEU A C 1
ATOM 1388 O O . LEU A 1 182 ? 11.482 11.331 -15.566 1.00 94.94 182 LEU A O 1
ATOM 1392 N N . LEU A 1 183 ? 12.546 9.359 -15.598 1.00 94.88 183 LEU A N 1
ATOM 1393 C CA . LEU A 1 183 ? 11.987 8.898 -14.325 1.00 94.88 183 LEU A CA 1
ATOM 1394 C C . LEU A 1 183 ? 12.431 9.759 -13.133 1.00 94.88 183 LEU A C 1
ATOM 1396 O O . LEU A 1 183 ? 11.647 9.957 -12.209 1.00 94.88 183 LEU A O 1
ATOM 1400 N N . ARG A 1 184 ? 13.647 10.317 -13.158 1.00 93.75 184 ARG A N 1
ATOM 1401 C CA . ARG A 1 184 ? 14.130 11.259 -12.133 1.00 93.75 184 ARG A CA 1
ATOM 1402 C C . ARG A 1 184 ? 13.506 12.649 -12.251 1.00 93.75 184 ARG A C 1
ATOM 1404 O O . ARG A 1 184 ? 13.456 13.365 -11.259 1.00 93.75 184 ARG A O 1
ATOM 1411 N N . SER A 1 185 ? 13.004 13.016 -13.429 1.00 91.94 185 SER A N 1
ATOM 1412 C CA . SER A 1 185 ? 12.280 14.276 -13.647 1.00 91.94 185 SER A CA 1
ATOM 1413 C C . SER A 1 185 ? 10.830 14.261 -13.140 1.00 91.94 185 SER A C 1
ATOM 1415 O O . SER A 1 185 ? 10.147 15.287 -13.194 1.00 91.94 185 SER A O 1
ATOM 1417 N N . LEU A 1 186 ? 10.342 13.106 -12.673 1.00 90.94 186 LEU A N 1
ATOM 1418 C CA . LEU A 1 186 ? 9.000 12.972 -12.120 1.00 90.94 186 LEU A CA 1
ATOM 1419 C C . LEU A 1 186 ? 8.848 13.790 -10.824 1.00 90.94 186 LEU A C 1
ATOM 1421 O O . LEU A 1 186 ? 9.785 13.861 -10.026 1.00 90.94 186 LEU A O 1
ATOM 1425 N N . PRO A 1 187 ? 7.657 14.360 -10.560 1.00 88.44 187 PRO A N 1
ATOM 1426 C CA . PRO A 1 187 ? 7.377 15.009 -9.287 1.00 88.44 187 PRO A CA 1
ATOM 1427 C C . PRO A 1 187 ? 7.622 14.068 -8.094 1.00 88.44 187 PRO A C 1
ATOM 1429 O O . PRO A 1 187 ? 7.421 12.852 -8.217 1.00 88.44 187 PRO A O 1
ATOM 1432 N N . PRO A 1 188 ? 7.988 14.598 -6.912 1.00 84.12 188 PRO A N 1
ATOM 1433 C CA . PRO A 1 188 ? 8.119 13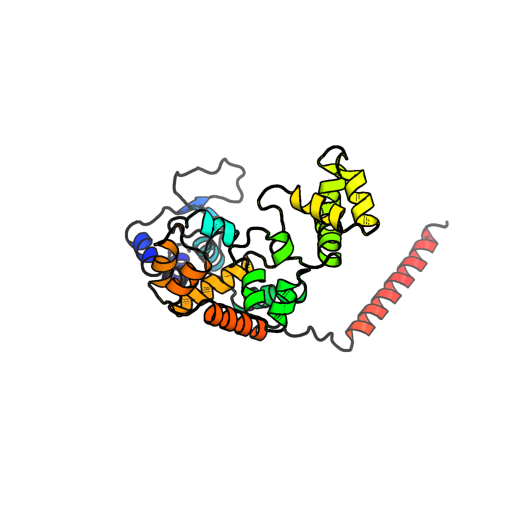.791 -5.705 1.00 84.12 188 PRO A CA 1
ATOM 1434 C C . PRO A 1 188 ? 6.870 12.936 -5.456 1.00 84.12 188 PRO A C 1
ATOM 1436 O O . PRO A 1 188 ? 5.747 13.437 -5.452 1.00 84.12 188 PRO A O 1
ATOM 1439 N N . GLY A 1 189 ? 7.065 11.631 -5.260 1.00 83.19 189 GLY A N 1
ATOM 1440 C CA . GLY A 1 189 ? 5.978 10.674 -5.033 1.00 83.19 189 GLY A CA 1
ATOM 1441 C C . GLY A 1 189 ? 5.250 10.177 -6.289 1.00 83.19 189 GLY A C 1
ATOM 1442 O O . GLY A 1 189 ? 4.431 9.272 -6.164 1.00 83.19 189 GLY A O 1
ATOM 1443 N N . ALA A 1 190 ? 5.559 10.695 -7.483 1.00 88.56 190 ALA A N 1
ATOM 1444 C CA . ALA A 1 190 ? 4.964 10.204 -8.728 1.00 88.56 190 ALA A CA 1
ATOM 1445 C C . ALA A 1 190 ? 5.580 8.879 -9.206 1.00 88.56 190 ALA A C 1
ATOM 1447 O O . ALA A 1 190 ? 4.932 8.148 -9.951 1.00 88.56 190 ALA A O 1
ATOM 1448 N N . LEU A 1 191 ? 6.801 8.536 -8.766 1.00 90.38 191 LEU A N 1
ATOM 1449 C CA . LEU A 1 191 ? 7.394 7.230 -9.053 1.00 90.38 191 LEU A CA 1
ATOM 1450 C C . LEU A 1 191 ? 6.510 6.116 -8.449 1.00 90.38 191 LEU A C 1
ATOM 1452 O O . LEU A 1 191 ? 6.354 6.071 -7.223 1.00 90.38 191 LEU A O 1
ATOM 1456 N N . PRO A 1 192 ? 5.954 5.197 -9.261 1.00 89.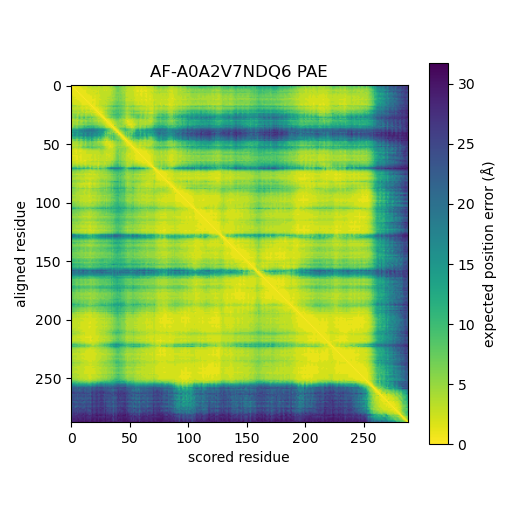88 192 PRO A N 1
ATOM 1457 C CA . PRO A 1 192 ? 5.061 4.166 -8.762 1.00 89.88 192 PRO A CA 1
ATOM 1458 C C . PRO A 1 192 ? 5.820 3.217 -7.844 1.00 89.88 192 PRO A C 1
ATOM 1460 O O . PRO A 1 192 ? 6.887 2.707 -8.198 1.00 89.88 192 PRO A O 1
ATOM 1463 N N . ARG A 1 193 ? 5.258 2.952 -6.668 1.00 91.38 193 ARG A N 1
ATOM 1464 C CA . ARG A 1 193 ? 5.805 1.941 -5.760 1.00 91.38 193 ARG A CA 1
ATOM 1465 C C . ARG A 1 193 ? 5.520 0.539 -6.306 1.00 91.38 193 ARG A C 1
ATOM 1467 O O . ARG A 1 193 ? 4.446 0.351 -6.877 1.00 91.38 193 ARG A O 1
ATOM 1474 N N . PRO A 1 194 ? 6.415 -0.444 -6.089 1.00 92.56 194 PRO A N 1
ATOM 1475 C CA . PRO A 1 194 ? 6.228 -1.807 -6.593 1.00 92.56 194 PRO A CA 1
ATOM 1476 C C . PRO A 1 194 ? 4.908 -2.451 -6.169 1.00 92.56 194 PRO A C 1
ATOM 1478 O O . PRO A 1 194 ? 4.280 -3.153 -6.955 1.00 92.56 194 PRO A O 1
ATOM 1481 N N . LEU A 1 195 ? 4.493 -2.200 -4.926 1.00 94.56 195 LEU A N 1
ATOM 1482 C CA . LEU A 1 195 ? 3.234 -2.674 -4.367 1.00 94.56 195 LEU A CA 1
ATOM 1483 C C . LEU A 1 195 ? 2.353 -1.495 -3.945 1.00 94.56 195 LEU A C 1
ATOM 1485 O O . LEU A 1 195 ? 2.845 -0.420 -3.582 1.00 94.56 195 LEU A O 1
ATOM 1489 N N . THR A 1 196 ? 1.036 -1.684 -3.999 1.00 92.69 196 THR A N 1
ATOM 1490 C CA . THR A 1 196 ? 0.058 -0.617 -3.735 1.00 92.69 196 THR A CA 1
ATOM 1491 C C . THR A 1 196 ? -0.262 -0.469 -2.242 1.00 92.69 196 THR A C 1
ATOM 1493 O O . THR A 1 196 ? 0.358 -1.102 -1.382 1.00 92.69 196 THR A O 1
ATOM 1496 N N . TYR A 1 197 ? -1.228 0.401 -1.936 1.00 93.69 197 TYR A N 1
ATOM 1497 C CA . TYR A 1 197 ? -1.802 0.557 -0.602 1.00 93.69 197 TYR A CA 1
ATOM 1498 C C . TYR A 1 197 ? -2.216 -0.788 0.009 1.00 93.69 197 TYR A C 1
ATOM 1500 O O . TYR A 1 197 ? -1.829 -1.063 1.140 1.00 93.69 197 TYR A O 1
ATOM 1508 N N . ASP A 1 198 ? -2.902 -1.653 -0.745 1.00 94.19 198 ASP A N 1
ATOM 1509 C CA . ASP A 1 198 ? -3.464 -2.905 -0.216 1.00 94.19 198 ASP A CA 1
ATOM 1510 C C . ASP A 1 198 ? -2.390 -3.827 0.372 1.00 94.19 198 ASP A C 1
ATOM 1512 O O . ASP A 1 198 ? -2.574 -4.423 1.433 1.00 94.19 198 ASP A O 1
ATOM 1516 N N . ALA A 1 199 ? -1.229 -3.905 -0.282 1.00 96.69 199 ALA A N 1
ATOM 1517 C CA . ALA A 1 199 ? -0.114 -4.728 0.174 1.00 96.69 199 ALA A CA 1
ATOM 1518 C C . ALA A 1 199 ? 0.450 -4.238 1.512 1.00 96.69 199 ALA A C 1
ATOM 1520 O O . ALA A 1 199 ? 0.707 -5.035 2.418 1.00 96.69 199 ALA A O 1
ATOM 1521 N N . ARG A 1 200 ? 0.606 -2.917 1.650 1.00 96.94 200 ARG A N 1
ATOM 1522 C CA . ARG A 1 200 ? 1.098 -2.277 2.875 1.00 96.94 200 ARG A CA 1
ATOM 1523 C C . ARG A 1 200 ? 0.052 -2.288 3.983 1.00 96.94 200 ARG A C 1
ATOM 1525 O O . ARG A 1 200 ? 0.400 -2.530 5.132 1.00 96.94 200 ARG A O 1
ATOM 1532 N N . ALA A 1 201 ? -1.222 -2.102 3.647 1.00 95.62 201 ALA A N 1
ATOM 1533 C CA . ALA A 1 201 ? -2.330 -2.228 4.584 1.00 95.62 201 ALA A CA 1
ATOM 1534 C C . ALA A 1 201 ? -2.407 -3.652 5.147 1.00 95.62 201 ALA A C 1
ATOM 1536 O O . ALA A 1 201 ? -2.535 -3.817 6.357 1.00 95.62 201 ALA A O 1
ATOM 1537 N N . ALA A 1 202 ? -2.232 -4.682 4.311 1.00 96.69 202 ALA A N 1
ATOM 1538 C CA . ALA A 1 202 ? -2.156 -6.067 4.772 1.00 96.69 202 ALA A CA 1
ATOM 1539 C C . ALA A 1 202 ? -0.986 -6.295 5.748 1.00 96.69 202 ALA A C 1
ATOM 1541 O O . ALA A 1 202 ? -1.162 -6.969 6.760 1.00 96.69 202 ALA A O 1
ATOM 1542 N N . LEU A 1 203 ? 0.188 -5.699 5.499 1.00 98.00 203 LEU A N 1
ATOM 1543 C CA . LEU A 1 203 ? 1.323 -5.759 6.429 1.00 98.00 203 LEU A CA 1
ATOM 1544 C C . LEU A 1 203 ? 1.003 -5.082 7.771 1.00 98.00 203 LEU A C 1
ATOM 1546 O O . LEU A 1 203 ? 1.249 -5.671 8.822 1.00 98.00 203 LEU A O 1
ATOM 1550 N N . VAL A 1 204 ? 0.428 -3.874 7.740 1.00 97.06 204 VAL A N 1
ATOM 1551 C CA . VAL A 1 204 ? -0.005 -3.148 8.947 1.00 97.06 204 VAL A CA 1
ATOM 1552 C C . VAL A 1 204 ? -1.001 -3.988 9.741 1.00 97.06 204 VAL A C 1
ATOM 1554 O O . VAL A 1 204 ? -0.834 -4.154 10.941 1.00 97.06 204 VAL A O 1
ATOM 1557 N N . GLN A 1 205 ? -1.997 -4.581 9.085 1.00 95.38 205 GLN A N 1
ATOM 1558 C CA . GLN A 1 205 ? -2.987 -5.436 9.744 1.00 95.38 205 GLN A CA 1
ATOM 1559 C C . GLN A 1 205 ? -2.351 -6.645 10.436 1.00 95.38 205 GLN A C 1
ATOM 1561 O O . GLN A 1 205 ? -2.708 -6.970 11.566 1.00 95.38 205 GLN A O 1
ATOM 1566 N N . ILE A 1 206 ? -1.378 -7.295 9.793 1.00 97.12 206 ILE A N 1
ATOM 1567 C CA . ILE A 1 206 ? -0.645 -8.408 10.408 1.00 97.12 206 ILE A CA 1
ATOM 1568 C C . ILE A 1 206 ? 0.155 -7.920 11.619 1.00 97.12 206 ILE A C 1
ATOM 1570 O O . ILE A 1 206 ? 0.114 -8.577 12.658 1.00 97.12 206 ILE A O 1
ATOM 1574 N N . ALA A 1 207 ? 0.824 -6.768 11.512 1.00 97.81 207 ALA A N 1
ATOM 1575 C CA . ALA A 1 207 ? 1.565 -6.172 12.619 1.00 97.81 207 ALA A CA 1
ATOM 1576 C C . ALA A 1 207 ? 0.652 -5.871 13.814 1.00 97.81 207 ALA A C 1
ATOM 1578 O O . ALA A 1 207 ? 0.955 -6.258 14.940 1.00 97.81 207 ALA A O 1
ATOM 1579 N N . LEU A 1 208 ? -0.500 -5.245 13.563 1.00 96.38 208 LEU A N 1
ATOM 1580 C CA . LEU A 1 208 ? -1.467 -4.895 14.600 1.00 96.38 208 LEU A CA 1
ATOM 1581 C C . LEU A 1 208 ? -2.073 -6.141 15.256 1.00 96.38 208 LEU A C 1
ATOM 1583 O O . LEU A 1 208 ? -2.149 -6.221 16.478 1.00 96.38 208 LEU A O 1
ATOM 1587 N N . ARG A 1 209 ? -2.410 -7.164 14.462 1.00 95.19 209 ARG A N 1
ATOM 1588 C CA . ARG A 1 209 ? -2.916 -8.441 14.980 1.00 95.19 209 ARG A CA 1
ATOM 1589 C C . ARG A 1 209 ? -1.886 -9.165 15.853 1.00 95.19 209 ARG A C 1
ATOM 1591 O O . ARG A 1 209 ? -2.266 -9.709 16.883 1.00 95.19 209 ARG A O 1
ATOM 1598 N N . LEU A 1 210 ? -0.610 -9.188 15.457 1.00 97.19 210 LEU A N 1
ATOM 1599 C CA . LEU A 1 210 ? 0.461 -9.800 16.257 1.00 97.19 210 LEU A CA 1
ATOM 1600 C C . LEU A 1 210 ? 0.725 -9.030 17.554 1.00 97.19 210 LEU A C 1
ATOM 1602 O O . LEU A 1 210 ? 0.889 -9.632 18.610 1.00 97.19 210 LEU A O 1
ATOM 1606 N N . GLY A 1 211 ? 0.742 -7.702 17.471 1.00 96.12 211 GLY A N 1
ATOM 1607 C CA . GLY A 1 211 ? 1.034 -6.832 18.603 1.00 96.12 211 GLY A CA 1
ATOM 1608 C C . GLY A 1 211 ? -0.102 -6.684 19.617 1.00 96.12 211 GLY A C 1
ATOM 1609 O O . GLY A 1 211 ? 0.108 -6.086 20.679 1.00 96.12 211 GLY A O 1
ATOM 1610 N N . GLY A 1 212 ? -1.293 -7.185 19.284 1.00 94.44 212 GLY A N 1
ATOM 1611 C CA . GLY A 1 212 ? -2.484 -7.122 20.118 1.00 94.44 212 GLY A CA 1
ATOM 1612 C C . GLY A 1 212 ? -3.029 -5.704 20.303 1.00 94.44 212 GLY A C 1
ATOM 1613 O O . GLY A 1 212 ? -2.810 -4.804 19.497 1.00 94.44 212 GLY A O 1
ATOM 1614 N N . ARG A 1 213 ? -3.755 -5.507 21.407 1.00 93.25 213 ARG A N 1
ATOM 1615 C CA . ARG A 1 213 ? -4.569 -4.307 21.660 1.00 93.25 213 ARG A CA 1
ATOM 1616 C C . ARG A 1 213 ? -3.774 -2.992 21.660 1.00 93.25 213 ARG A C 1
ATOM 1618 O O . ARG A 1 213 ? -4.272 -1.986 21.185 1.00 93.25 213 ARG A O 1
ATOM 1625 N N . GLU A 1 214 ? -2.528 -2.997 22.123 1.00 93.75 214 GLU A N 1
ATOM 1626 C CA . GLU A 1 214 ? -1.689 -1.785 22.189 1.00 93.75 214 GLU A CA 1
ATOM 1627 C C . GLU A 1 214 ? -0.819 -1.573 20.934 1.00 93.75 214 GLU A C 1
ATOM 1629 O O . GLU A 1 214 ? 0.061 -0.711 20.910 1.00 93.75 214 GLU A O 1
ATOM 1634 N N . ALA A 1 215 ? -0.994 -2.384 19.887 1.00 95.44 215 ALA A N 1
ATOM 1635 C CA . ALA A 1 215 ? -0.143 -2.310 18.702 1.00 95.44 215 ALA A CA 1
ATOM 1636 C C . ALA A 1 215 ? -0.328 -1.001 17.927 1.00 95.44 215 ALA A C 1
ATOM 1638 O O . ALA A 1 215 ? 0.656 -0.430 17.455 1.00 95.44 215 ALA A O 1
ATOM 1639 N N . TYR A 1 216 ? -1.570 -0.518 17.811 1.00 94.81 216 TYR A N 1
ATOM 1640 C CA . TYR A 1 216 ? -1.854 0.734 17.110 1.00 94.81 216 TYR A CA 1
ATOM 1641 C C . TYR A 1 216 ? -1.235 1.918 17.852 1.00 94.81 216 TYR A C 1
ATOM 1643 O O . TYR A 1 216 ? -0.533 2.715 17.228 1.00 94.81 216 TYR A O 1
ATOM 1651 N N . HIS A 1 217 ? -1.372 1.955 19.180 1.00 93.56 217 HIS A N 1
ATOM 1652 C CA . HIS A 1 217 ? -0.675 2.902 20.043 1.00 93.56 217 HIS A CA 1
ATOM 1653 C C . HIS A 1 217 ? 0.826 2.963 19.753 1.00 93.56 217 HIS A C 1
ATOM 1655 O O . HIS A 1 217 ? 1.359 4.016 19.400 1.00 93.56 217 HIS A O 1
ATOM 1661 N N . ARG A 1 218 ? 1.514 1.815 19.814 1.00 94.38 218 ARG A N 1
ATOM 1662 C CA . ARG A 1 218 ? 2.960 1.736 19.542 1.00 94.38 218 ARG A CA 1
ATOM 1663 C C . ARG A 1 218 ? 3.316 2.176 18.123 1.00 94.38 218 ARG A C 1
ATOM 1665 O O . ARG A 1 218 ? 4.334 2.838 17.937 1.00 94.38 218 ARG A O 1
ATOM 1672 N N . LEU A 1 219 ? 2.480 1.848 17.135 1.00 94.94 219 LEU A N 1
ATOM 1673 C CA . LEU A 1 219 ? 2.687 2.246 15.742 1.00 94.94 219 LEU A CA 1
ATOM 1674 C C . LEU A 1 219 ? 2.716 3.773 15.584 1.00 94.94 219 LEU A C 1
ATOM 1676 O O . LEU A 1 219 ? 3.505 4.288 14.787 1.00 94.94 219 LEU A O 1
ATOM 1680 N N . VAL A 1 220 ? 1.865 4.502 16.311 1.00 93.44 220 VAL A N 1
ATOM 1681 C CA . VAL A 1 220 ? 1.721 5.963 16.176 1.00 93.44 220 VAL A CA 1
ATOM 1682 C C . VAL A 1 220 ? 2.503 6.769 17.218 1.00 93.44 220 VAL A C 1
ATOM 1684 O O . VAL A 1 220 ? 2.697 7.964 17.015 1.00 93.44 220 VAL A O 1
ATOM 1687 N N . ALA A 1 221 ? 2.995 6.137 18.287 1.00 91.75 221 ALA A N 1
ATOM 1688 C CA . ALA A 1 221 ? 3.681 6.805 19.397 1.00 91.75 221 ALA A CA 1
ATOM 1689 C C . ALA A 1 221 ? 5.058 7.398 19.044 1.00 91.75 221 ALA A C 1
ATOM 1691 O O . ALA A 1 221 ? 5.515 8.315 19.723 1.00 91.75 221 ALA A O 1
ATOM 1692 N N . THR A 1 222 ? 5.725 6.908 17.995 1.00 88.56 222 THR A N 1
ATOM 1693 C CA . THR A 1 222 ? 7.071 7.354 17.583 1.00 88.56 222 THR A CA 1
ATOM 1694 C C . THR A 1 222 ? 7.063 8.012 16.195 1.00 88.56 222 THR A C 1
ATOM 1696 O O . THR A 1 222 ? 7.626 7.476 15.231 1.00 88.56 222 THR A O 1
ATOM 1699 N N . PRO A 1 223 ? 6.421 9.190 16.047 1.00 85.00 223 PRO A N 1
ATOM 1700 C CA . PRO A 1 223 ? 6.412 9.912 14.781 1.00 85.00 223 PRO A CA 1
ATOM 1701 C C . PRO A 1 223 ? 7.845 10.338 14.427 1.00 85.00 223 PRO A C 1
ATOM 1703 O O . PRO A 1 223 ? 8.482 11.081 15.166 1.00 85.00 223 PRO A O 1
ATOM 1706 N N . GLY A 1 224 ? 8.361 9.846 13.299 1.00 83.69 224 GLY A N 1
ATOM 1707 C CA . GLY A 1 224 ? 9.717 10.141 12.813 1.00 83.69 224 GLY A CA 1
ATOM 1708 C C . GLY A 1 224 ? 10.685 8.957 12.830 1.00 83.69 224 GLY A C 1
ATOM 1709 O O . GLY A 1 224 ? 11.699 9.016 12.142 1.00 83.69 224 GLY A O 1
ATOM 1710 N N . ALA A 1 225 ? 10.364 7.867 13.534 1.00 92.88 225 ALA A N 1
ATOM 1711 C CA . ALA A 1 225 ? 11.115 6.622 13.390 1.00 92.88 225 ALA A CA 1
ATOM 1712 C C . ALA A 1 225 ? 10.867 5.983 12.003 1.00 92.88 225 ALA A C 1
ATOM 1714 O O . ALA A 1 225 ? 9.767 6.148 11.449 1.00 92.88 225 ALA A O 1
ATOM 1715 N N . PRO A 1 226 ? 11.840 5.229 11.449 1.00 94.81 226 PRO A N 1
ATOM 1716 C CA . PRO A 1 226 ? 11.651 4.477 10.212 1.00 94.81 226 PRO A CA 1
ATOM 1717 C C . PRO A 1 226 ? 10.415 3.578 10.282 1.00 94.81 226 PRO A C 1
ATOM 1719 O O . PRO A 1 226 ? 10.123 2.960 11.309 1.00 94.81 226 PRO A O 1
ATOM 1722 N N . ILE A 1 227 ? 9.669 3.477 9.179 1.00 96.06 227 ILE A N 1
ATOM 1723 C CA . ILE A 1 227 ? 8.405 2.722 9.165 1.00 96.06 227 ILE A CA 1
ATOM 1724 C C . ILE A 1 227 ? 8.625 1.241 9.505 1.00 96.06 227 ILE A C 1
ATOM 1726 O O . ILE A 1 227 ? 7.806 0.647 10.206 1.00 96.06 227 ILE A O 1
ATOM 1730 N N . ALA A 1 228 ? 9.743 0.661 9.060 1.00 96.81 228 ALA A N 1
ATOM 1731 C CA . ALA A 1 228 ? 10.141 -0.700 9.410 1.00 96.81 228 ALA A CA 1
ATOM 1732 C C . ALA A 1 228 ? 10.220 -0.911 10.933 1.00 96.81 228 ALA A C 1
ATOM 1734 O O . ALA A 1 228 ? 9.646 -1.873 11.446 1.00 96.81 228 ALA A O 1
ATOM 1735 N N . ASP A 1 229 ? 10.858 0.014 11.650 1.00 97.06 229 ASP A N 1
ATOM 1736 C CA . ASP A 1 229 ? 11.049 -0.069 13.101 1.00 97.06 229 ASP A CA 1
ATOM 1737 C C . ASP A 1 229 ? 9.731 0.126 13.846 1.00 97.06 229 ASP A C 1
ATOM 1739 O O . ASP A 1 229 ? 9.434 -0.585 14.805 1.00 97.06 229 ASP A O 1
ATOM 1743 N N . ARG A 1 230 ? 8.888 1.043 13.360 1.00 96.56 230 ARG A N 1
ATOM 1744 C CA . ARG A 1 230 ? 7.548 1.271 13.914 1.00 96.56 230 ARG A CA 1
ATOM 1745 C C . ARG A 1 230 ? 6.661 0.038 13.781 1.00 96.56 230 ARG A C 1
ATOM 1747 O O . ARG A 1 230 ? 5.978 -0.324 14.733 1.00 96.56 230 ARG A O 1
ATOM 1754 N N . LEU A 1 231 ? 6.681 -0.625 12.624 1.00 98.06 231 LEU A N 1
ATOM 1755 C CA . LEU A 1 231 ? 5.923 -1.857 12.394 1.00 98.06 231 LEU A CA 1
ATOM 1756 C C . LEU A 1 231 ? 6.454 -3.020 13.234 1.00 98.06 231 LEU A C 1
ATOM 1758 O O . LEU A 1 231 ? 5.656 -3.761 13.804 1.00 98.06 231 LEU A O 1
ATOM 1762 N N . ALA A 1 232 ? 7.776 -3.162 13.341 1.00 97.69 232 ALA A N 1
ATOM 1763 C CA . ALA A 1 232 ? 8.404 -4.165 14.194 1.00 97.69 232 ALA A CA 1
ATOM 1764 C C . ALA A 1 232 ? 8.035 -3.952 15.674 1.00 97.69 232 ALA A C 1
ATOM 1766 O O . ALA A 1 232 ? 7.578 -4.877 16.346 1.00 97.69 232 ALA A O 1
ATOM 1767 N N . GLY A 1 233 ? 8.135 -2.712 16.164 1.00 97.50 233 GLY A N 1
ATOM 1768 C CA . GLY A 1 233 ? 7.742 -2.336 17.524 1.00 97.50 233 GLY A CA 1
ATOM 1769 C C . GLY A 1 233 ? 6.243 -2.504 17.787 1.00 97.50 233 GLY A C 1
ATOM 1770 O O . GLY A 1 233 ? 5.844 -2.979 18.852 1.00 97.50 233 GLY A O 1
ATOM 1771 N N . ALA A 1 234 ? 5.395 -2.183 16.807 1.00 97.31 234 ALA A N 1
ATOM 1772 C CA . ALA A 1 234 ? 3.962 -2.442 16.885 1.00 97.31 234 ALA A CA 1
ATOM 1773 C C . ALA A 1 234 ? 3.679 -3.945 16.987 1.00 97.31 234 ALA A C 1
ATOM 1775 O O . ALA A 1 234 ? 2.946 -4.351 17.881 1.00 97.31 234 ALA A O 1
ATOM 1776 N N . ALA A 1 235 ? 4.304 -4.770 16.145 1.00 97.88 235 ALA A N 1
ATOM 1777 C CA . ALA A 1 235 ? 4.086 -6.214 16.103 1.00 97.88 235 ALA A CA 1
ATOM 1778 C C . ALA A 1 235 ? 4.743 -6.993 17.254 1.00 97.88 235 ALA A C 1
ATOM 1780 O O . ALA A 1 235 ? 4.348 -8.125 17.518 1.00 97.88 235 ALA A O 1
ATOM 1781 N N . GLY A 1 236 ? 5.753 -6.419 17.914 1.00 97.62 236 GLY A N 1
ATOM 1782 C CA . GLY A 1 236 ? 6.561 -7.112 18.922 1.00 97.62 236 GLY A CA 1
ATOM 1783 C C . GLY A 1 236 ? 7.516 -8.160 18.336 1.00 97.62 236 GLY A C 1
ATOM 1784 O O . GLY A 1 236 ? 7.993 -9.027 19.062 1.00 97.62 236 GLY A O 1
ATOM 1785 N N . VAL A 1 237 ? 7.792 -8.104 17.028 1.00 98.06 237 VAL A N 1
ATOM 1786 C CA . VAL A 1 237 ? 8.680 -9.036 16.312 1.00 98.06 237 VAL A CA 1
ATOM 1787 C C . VAL A 1 237 ? 9.591 -8.275 15.350 1.00 98.06 237 VAL A C 1
ATOM 1789 O O . VAL A 1 237 ? 9.284 -7.157 14.947 1.00 98.06 237 VAL A O 1
ATOM 1792 N N . GLY A 1 238 ? 10.706 -8.887 14.940 1.00 97.69 238 GLY A N 1
ATOM 1793 C CA . GLY A 1 238 ? 11.601 -8.296 13.940 1.00 97.69 238 GLY A CA 1
ATOM 1794 C C . GLY A 1 238 ? 10.923 -8.090 12.579 1.00 97.69 238 GLY A C 1
ATOM 1795 O O . GLY A 1 238 ? 10.058 -8.875 12.179 1.00 97.69 238 GLY A O 1
ATOM 1796 N N . ILE A 1 239 ? 11.346 -7.056 11.842 1.00 97.75 239 ILE A N 1
ATOM 1797 C CA . ILE A 1 239 ? 10.735 -6.694 10.552 1.00 97.75 239 ILE A CA 1
ATOM 1798 C C . ILE A 1 239 ? 10.821 -7.819 9.513 1.00 97.75 239 ILE A C 1
ATOM 1800 O O . ILE A 1 239 ? 9.857 -8.055 8.791 1.00 97.75 239 ILE A O 1
ATOM 1804 N N . ASP A 1 240 ? 11.925 -8.566 9.467 1.00 97.75 240 ASP A N 1
ATOM 1805 C CA . ASP A 1 240 ? 12.086 -9.666 8.510 1.00 97.75 240 ASP A CA 1
ATOM 1806 C C . ASP A 1 240 ? 11.117 -10.821 8.817 1.00 97.75 240 ASP A C 1
ATOM 1808 O O . ASP A 1 240 ? 10.521 -11.389 7.902 1.00 97.75 240 ASP A O 1
ATOM 1812 N N . SER A 1 241 ? 10.876 -11.116 10.101 1.00 98.25 241 SER A N 1
ATOM 1813 C CA . SER A 1 241 ? 9.868 -12.095 10.532 1.00 98.25 241 SER A CA 1
ATOM 1814 C C . SER A 1 241 ? 8.455 -11.642 10.170 1.00 98.25 241 SER A C 1
ATOM 1816 O O . SER A 1 241 ? 7.665 -12.435 9.657 1.00 98.25 241 SER A O 1
ATOM 1818 N N . LEU A 1 242 ? 8.146 -10.359 10.385 1.00 98.50 242 LEU A N 1
ATOM 1819 C CA . LEU A 1 242 ? 6.856 -9.774 10.021 1.00 98.50 242 LEU A CA 1
ATOM 1820 C C . LEU A 1 242 ? 6.614 -9.842 8.504 1.00 98.50 242 LEU A C 1
ATOM 1822 O O . LEU A 1 242 ? 5.538 -10.246 8.065 1.00 98.50 242 LEU A O 1
ATOM 1826 N N . VAL A 1 243 ? 7.616 -9.488 7.699 1.00 98.31 243 VAL A N 1
ATOM 1827 C CA . VAL A 1 243 ? 7.543 -9.531 6.231 1.00 98.31 243 VAL A CA 1
ATOM 1828 C C . VAL A 1 243 ? 7.466 -10.970 5.716 1.00 98.31 243 VAL A C 1
ATOM 1830 O O . VAL A 1 243 ? 6.716 -11.243 4.779 1.00 98.31 243 VAL A O 1
ATOM 1833 N N . SER A 1 244 ? 8.181 -11.907 6.342 1.00 98.31 244 SER A N 1
ATOM 1834 C CA . SER A 1 244 ? 8.091 -13.336 6.026 1.00 98.31 244 SER A CA 1
ATOM 1835 C C . SER A 1 244 ? 6.682 -13.886 6.280 1.00 98.31 244 SER A C 1
ATOM 1837 O O . SER A 1 244 ? 6.113 -14.546 5.406 1.00 98.31 244 SER A O 1
ATOM 1839 N N . LEU A 1 245 ? 6.075 -13.543 7.423 1.00 98.25 245 LEU A N 1
ATOM 1840 C CA . LEU A 1 245 ? 4.693 -13.913 7.735 1.00 98.25 245 LEU A CA 1
ATOM 1841 C C . LEU A 1 245 ? 3.695 -13.263 6.772 1.00 98.25 245 LEU A C 1
ATOM 1843 O O . LEU A 1 245 ? 2.785 -13.923 6.281 1.00 98.25 245 LEU A O 1
ATOM 1847 N N . TRP A 1 246 ? 3.867 -11.977 6.469 1.00 98.31 246 TRP A N 1
ATOM 1848 C CA . TRP A 1 246 ? 3.045 -11.306 5.467 1.00 98.31 246 TRP A CA 1
ATOM 1849 C C . TRP A 1 246 ? 3.093 -12.048 4.135 1.00 98.31 246 TRP A C 1
ATOM 1851 O O . TRP A 1 246 ? 2.049 -12.408 3.592 1.00 98.31 246 TRP A O 1
ATOM 1861 N N . ARG A 1 247 ? 4.294 -12.369 3.647 1.00 98.12 247 ARG A N 1
ATOM 1862 C CA . ARG A 1 247 ? 4.468 -13.094 2.390 1.00 98.12 247 ARG A CA 1
ATOM 1863 C C . ARG A 1 247 ? 3.780 -14.457 2.434 1.00 98.12 247 ARG A C 1
ATOM 1865 O O . ARG A 1 247 ? 3.104 -14.811 1.471 1.00 98.12 247 ARG A O 1
ATOM 1872 N N . SER A 1 248 ? 3.943 -15.224 3.513 1.00 97.81 248 SER A N 1
ATOM 1873 C CA . SER A 1 248 ? 3.324 -16.549 3.617 1.00 97.81 248 SER A CA 1
ATOM 1874 C C . SER A 1 248 ? 1.794 -16.470 3.586 1.00 97.81 248 SER A C 1
ATOM 1876 O O . SER A 1 248 ? 1.170 -17.260 2.878 1.00 97.81 248 SER A O 1
ATOM 1878 N N . GLU A 1 249 ? 1.187 -15.474 4.240 1.00 97.31 249 GLU A N 1
ATOM 1879 C CA . GLU A 1 249 ? -0.262 -15.250 4.177 1.00 97.31 249 GLU A CA 1
ATOM 1880 C C . GLU A 1 249 ? -0.746 -14.824 2.786 1.00 97.31 249 GLU A C 1
ATOM 1882 O O . GLU A 1 249 ? -1.797 -15.284 2.338 1.00 97.31 249 GLU A O 1
ATOM 1887 N N . ILE A 1 250 ? 0.007 -13.969 2.085 1.00 97.38 250 ILE A N 1
ATOM 1888 C CA . ILE A 1 250 ? -0.325 -13.578 0.707 1.00 97.38 250 ILE A CA 1
ATOM 1889 C C . ILE A 1 250 ? -0.264 -14.790 -0.228 1.00 97.38 250 ILE A C 1
ATOM 1891 O O . ILE A 1 250 ? -1.166 -14.991 -1.039 1.00 97.38 250 ILE A O 1
ATOM 1895 N N . LEU A 1 251 ? 0.769 -15.628 -0.108 1.00 96.44 251 LEU A N 1
ATOM 1896 C CA . LEU A 1 251 ? 0.914 -16.826 -0.938 1.00 96.44 251 LEU A CA 1
ATOM 1897 C C . LEU A 1 251 ? -0.152 -17.884 -0.641 1.00 96.44 251 LEU A C 1
ATOM 1899 O O . LEU A 1 251 ? -0.628 -18.539 -1.569 1.00 96.44 251 LEU A O 1
ATOM 1903 N N . ALA A 1 252 ? -0.562 -18.022 0.621 1.00 95.31 252 ALA A N 1
ATOM 1904 C CA . ALA A 1 252 ? -1.660 -18.902 1.011 1.00 95.31 252 ALA A CA 1
ATOM 1905 C C . ALA A 1 252 ? -3.015 -18.437 0.445 1.00 95.31 252 ALA A C 1
ATOM 1907 O O . ALA A 1 252 ? -3.895 -19.260 0.207 1.00 95.31 252 ALA A O 1
ATOM 1908 N N . ALA A 1 253 ? -3.175 -17.137 0.177 1.00 93.62 253 ALA A N 1
ATOM 1909 C CA . ALA A 1 253 ? -4.381 -16.549 -0.407 1.00 93.62 253 ALA A CA 1
ATOM 1910 C C . ALA A 1 253 ? -4.410 -16.581 -1.947 1.00 93.62 253 ALA A C 1
ATOM 1912 O O . ALA A 1 253 ? -5.151 -15.813 -2.566 1.00 93.62 253 ALA A O 1
ATOM 1913 N N . ARG A 1 254 ? -3.607 -17.446 -2.581 1.00 91.06 254 ARG A N 1
ATOM 1914 C CA . ARG A 1 254 ? -3.598 -17.626 -4.036 1.00 91.06 254 ARG A CA 1
ATOM 1915 C C . ARG A 1 254 ? -5.031 -17.833 -4.559 1.00 91.06 254 ARG A C 1
ATOM 1917 O O . ARG A 1 254 ? -5.702 -18.756 -4.093 1.00 91.06 254 ARG A O 1
ATOM 1924 N N . PRO A 1 255 ? -5.495 -17.035 -5.541 1.00 85.31 255 PRO A N 1
ATOM 1925 C CA . PRO A 1 255 ? -6.803 -17.245 -6.148 1.00 85.31 255 PRO A CA 1
ATOM 1926 C C . PRO A 1 255 ? -6.920 -18.662 -6.710 1.00 85.31 255 PRO A C 1
ATOM 1928 O O . PRO A 1 255 ? -5.998 -19.148 -7.374 1.00 85.31 255 PRO A O 1
ATOM 1931 N N . ALA A 1 256 ? -8.059 -19.316 -6.471 1.00 79.56 256 ALA A N 1
ATOM 1932 C CA . ALA A 1 256 ? -8.358 -20.570 -7.143 1.00 79.56 256 ALA A CA 1
ATOM 1933 C C . ALA A 1 256 ? -8.364 -20.326 -8.664 1.00 79.56 256 ALA A C 1
ATOM 1935 O O . ALA A 1 256 ? -8.957 -19.338 -9.113 1.00 79.56 256 ALA A O 1
ATOM 1936 N N . PRO A 1 257 ? -7.701 -21.175 -9.467 1.00 73.62 257 PRO A N 1
ATOM 1937 C CA . PRO A 1 257 ? -7.764 -21.045 -10.912 1.00 73.62 257 PRO A CA 1
ATOM 1938 C C . PRO A 1 257 ? -9.223 -21.159 -11.356 1.00 73.62 257 PRO A C 1
ATOM 1940 O O . PRO A 1 257 ? -9.934 -22.074 -10.943 1.00 73.62 257 PRO A O 1
ATOM 1943 N N . VAL A 1 258 ? -9.666 -20.227 -12.200 1.00 70.31 258 VAL A N 1
ATOM 1944 C CA . VAL A 1 258 ? -10.974 -20.325 -12.848 1.00 70.31 258 VAL A CA 1
ATOM 1945 C C . VAL A 1 258 ? -10.886 -21.479 -13.839 1.00 70.31 258 VAL A C 1
ATOM 1947 O O . VAL A 1 258 ? -10.348 -21.336 -14.936 1.00 70.31 258 VAL A O 1
ATOM 1950 N N . THR A 1 259 ? -11.359 -22.654 -13.433 1.00 68.44 259 THR A N 1
ATOM 1951 C CA . THR A 1 259 ? -11.530 -23.777 -14.345 1.00 68.44 259 THR A CA 1
ATOM 1952 C C . THR A 1 259 ? -12.691 -23.439 -15.264 1.00 68.44 259 THR A C 1
ATOM 1954 O O . THR A 1 259 ? -13.852 -23.401 -14.856 1.00 68.44 259 THR A O 1
ATOM 1957 N N . LEU A 1 260 ? -12.379 -23.133 -16.524 1.00 68.62 260 LEU A N 1
ATOM 1958 C CA . LEU A 1 260 ? -13.419 -23.032 -17.533 1.00 68.62 260 LEU A CA 1
ATOM 1959 C C . LEU A 1 260 ? -14.080 -24.408 -17.650 1.00 68.62 260 LEU A C 1
ATOM 1961 O O . LEU A 1 260 ? -13.365 -25.411 -17.763 1.00 68.62 260 LEU A O 1
ATOM 1965 N N . PRO A 1 261 ? -15.420 -24.487 -17.621 1.00 78.50 261 PRO A N 1
ATOM 1966 C CA . PRO A 1 261 ? -16.077 -25.745 -17.892 1.00 78.50 261 PRO A CA 1
ATOM 1967 C C . PRO A 1 261 ? -15.633 -26.253 -19.273 1.00 78.50 261 PRO A C 1
ATOM 1969 O O . PRO A 1 261 ? -15.458 -25.446 -20.190 1.00 78.50 261 PRO A O 1
ATOM 1972 N N . PRO A 1 262 ? -15.488 -27.572 -19.466 1.00 77.25 262 PRO A N 1
ATOM 1973 C CA . PRO A 1 262 ? -14.992 -28.146 -20.720 1.00 77.25 262 PRO A CA 1
ATOM 1974 C C . PRO A 1 262 ? -15.862 -27.794 -21.941 1.00 77.25 262 PRO A C 1
ATOM 1976 O O . PRO A 1 262 ? -15.396 -27.864 -23.075 1.00 77.25 262 PRO A O 1
ATOM 1979 N N . TRP A 1 263 ? -17.110 -27.363 -21.727 1.00 75.88 263 TRP A N 1
ATOM 1980 C CA . TRP A 1 263 ? -18.009 -26.876 -22.776 1.00 75.88 263 TRP A CA 1
ATOM 1981 C C . TRP A 1 263 ? -17.833 -25.386 -23.125 1.00 75.88 263 TRP A C 1
ATOM 1983 O O . TRP A 1 263 ? -18.342 -24.941 -24.151 1.00 75.88 263 TRP A O 1
ATOM 1993 N N . GLY A 1 264 ? -17.107 -24.605 -22.320 1.00 79.94 264 GLY A N 1
ATOM 1994 C CA . GLY A 1 264 ? -16.893 -23.168 -22.525 1.00 79.94 264 GLY A CA 1
ATOM 1995 C C . GLY A 1 264 ? -16.314 -22.805 -23.904 1.00 79.94 264 GLY A C 1
ATOM 1996 O O . GLY A 1 264 ? -16.864 -21.919 -24.562 1.00 79.94 264 GLY A O 1
ATOM 1997 N N . PRO A 1 265 ? -15.279 -23.509 -24.404 1.00 82.06 265 PRO A N 1
ATOM 1998 C CA . PRO A 1 265 ? -14.761 -23.297 -25.757 1.00 82.06 265 PRO A CA 1
ATOM 1999 C C . PRO A 1 265 ? -15.811 -23.563 -26.843 1.00 82.06 265 PRO A C 1
ATOM 2001 O O . PRO A 1 265 ? -15.911 -22.809 -27.808 1.00 82.06 265 PRO A O 1
ATOM 2004 N N . TRP A 1 266 ? -16.644 -24.592 -26.665 1.00 85.56 266 TRP A N 1
ATOM 2005 C CA . TRP A 1 266 ? -17.703 -24.940 -27.615 1.00 85.56 266 TRP A CA 1
ATOM 2006 C C . TRP A 1 266 ? -18.827 -23.906 -27.636 1.00 85.56 266 TRP A C 1
ATOM 2008 O O . TRP A 1 266 ? -19.302 -23.547 -28.710 1.00 85.56 266 TRP A O 1
ATOM 2018 N N . ALA A 1 267 ? -19.208 -23.365 -26.477 1.00 85.81 267 ALA A N 1
ATOM 2019 C CA . ALA A 1 267 ? -20.165 -22.266 -26.406 1.00 85.81 267 ALA A CA 1
ATOM 2020 C C . ALA A 1 267 ? -19.629 -20.999 -27.090 1.00 85.81 267 ALA A C 1
ATOM 2022 O O . ALA A 1 267 ? -20.364 -20.350 -27.833 1.00 85.81 267 ALA A O 1
ATOM 2023 N N . ALA A 1 268 ? -18.347 -20.670 -26.898 1.00 84.75 268 ALA A N 1
ATOM 2024 C CA . ALA A 1 268 ? -17.717 -19.536 -27.570 1.00 84.75 268 ALA A CA 1
ATOM 2025 C C . ALA A 1 268 ? -17.679 -19.723 -29.097 1.00 84.75 268 ALA A C 1
ATOM 2027 O O . ALA A 1 268 ? -18.037 -18.804 -29.836 1.00 84.75 268 ALA A O 1
ATOM 2028 N N . LEU A 1 269 ? -17.327 -20.919 -29.584 1.00 88.44 269 LEU A N 1
ATOM 2029 C CA . LEU A 1 269 ? -17.356 -21.238 -31.016 1.00 88.44 269 LEU A CA 1
ATOM 2030 C C . LEU A 1 269 ? -18.779 -21.183 -31.584 1.00 88.44 269 LEU A C 1
ATOM 2032 O O . LEU A 1 269 ? -18.987 -20.610 -32.652 1.00 88.44 269 LEU A O 1
ATOM 2036 N N . GLY A 1 270 ? -19.761 -21.708 -30.848 1.00 90.44 270 GLY A N 1
ATOM 2037 C CA . GLY A 1 270 ? -21.174 -21.658 -31.220 1.00 90.44 270 GLY A CA 1
ATOM 2038 C C . GLY A 1 270 ? -21.675 -20.225 -31.396 1.00 90.44 270 GLY A C 1
ATOM 2039 O O . GLY A 1 270 ? -22.223 -19.888 -32.445 1.00 90.44 270 GLY A O 1
ATOM 2040 N N . TRP A 1 271 ? -21.416 -19.347 -30.423 1.00 90.25 271 TRP A N 1
ATOM 2041 C CA . TRP A 1 271 ? -21.766 -17.928 -30.535 1.00 90.25 271 TRP A CA 1
ATOM 2042 C C . TRP A 1 271 ? -21.021 -17.225 -31.668 1.00 90.25 271 TRP A C 1
ATOM 2044 O O . TRP A 1 271 ? -21.629 -16.455 -32.406 1.00 90.25 271 TRP A O 1
ATOM 2054 N N . THR A 1 272 ? -19.734 -17.523 -31.860 1.00 89.19 272 THR A N 1
ATOM 2055 C CA . THR A 1 272 ? -18.950 -16.957 -32.969 1.00 89.19 272 THR A CA 1
ATOM 2056 C C . THR A 1 272 ? -19.561 -17.326 -34.324 1.00 89.19 272 THR A C 1
ATOM 2058 O O . THR A 1 272 ? -19.720 -16.460 -35.184 1.00 89.19 272 THR A O 1
ATOM 2061 N N . ALA A 1 273 ? -19.986 -18.582 -34.497 1.00 90.69 273 ALA A N 1
ATOM 2062 C CA . ALA A 1 273 ? -20.667 -19.038 -35.705 1.00 90.69 273 ALA A CA 1
ATOM 2063 C C . ALA A 1 273 ? -22.019 -18.334 -35.907 1.00 90.69 273 ALA A C 1
ATOM 2065 O O . ALA A 1 273 ? -22.319 -17.886 -37.013 1.00 90.69 273 ALA A O 1
ATOM 2066 N N . VAL A 1 274 ? -22.813 -18.170 -34.842 1.00 90.38 274 VAL A N 1
ATOM 2067 C CA . VAL A 1 274 ? -24.086 -17.431 -34.893 1.00 90.38 274 VAL A CA 1
ATOM 2068 C C . VAL A 1 274 ? -23.861 -15.978 -35.317 1.00 90.38 274 VAL A C 1
ATOM 2070 O O . VAL A 1 274 ? -24.525 -15.505 -36.240 1.00 90.38 274 VAL A O 1
ATOM 2073 N N . PHE A 1 275 ? -22.899 -15.274 -34.714 1.00 89.00 275 PHE A N 1
ATOM 2074 C CA . PHE A 1 275 ? -22.588 -13.892 -35.088 1.00 89.00 275 PHE A CA 1
ATOM 2075 C C . PHE A 1 275 ? -22.053 -13.777 -36.518 1.00 89.00 275 PHE A C 1
ATOM 2077 O O . PHE A 1 275 ? -22.453 -12.858 -37.233 1.00 89.00 275 PHE A O 1
ATOM 2084 N N . ALA A 1 276 ? -21.227 -14.723 -36.973 1.00 87.75 276 ALA A N 1
ATOM 2085 C CA . ALA A 1 276 ? -20.752 -14.761 -38.354 1.00 87.75 276 ALA A CA 1
ATOM 2086 C C . ALA A 1 276 ? -21.912 -14.944 -39.349 1.00 87.75 276 ALA A C 1
ATOM 2088 O O . ALA A 1 276 ? -22.002 -14.219 -40.340 1.00 87.75 276 ALA A O 1
ATOM 2089 N N . VAL A 1 277 ? -22.852 -15.850 -39.059 1.00 86.62 277 VAL A N 1
ATOM 2090 C CA . VAL A 1 277 ? -24.052 -16.060 -39.886 1.00 86.62 277 VAL A CA 1
ATOM 2091 C C . VAL A 1 277 ? -24.950 -14.823 -39.884 1.00 86.62 277 VAL A C 1
ATOM 2093 O O . VAL A 1 277 ? -25.424 -14.414 -40.944 1.00 86.62 277 VAL A O 1
ATOM 2096 N N . CYS A 1 278 ? -25.164 -14.188 -38.731 1.00 85.19 278 CYS A N 1
ATOM 2097 C CA . CYS A 1 278 ? -25.932 -12.947 -38.633 1.00 85.19 278 CYS A CA 1
ATOM 2098 C C . CYS A 1 278 ? -25.279 -11.798 -39.417 1.00 85.19 278 CYS A C 1
ATOM 2100 O O . CYS A 1 278 ? -25.985 -11.059 -40.103 1.00 85.19 278 CYS A O 1
ATOM 2102 N N . ALA A 1 279 ? -23.950 -11.671 -39.379 1.00 81.12 279 ALA A N 1
ATOM 2103 C CA . ALA A 1 279 ? -23.206 -10.679 -40.155 1.00 81.12 279 ALA A CA 1
ATOM 2104 C C . ALA A 1 279 ? -23.302 -10.929 -41.672 1.00 81.12 279 ALA A C 1
ATOM 2106 O O . ALA A 1 279 ? -23.519 -9.999 -42.446 1.00 81.12 279 ALA A O 1
ATOM 2107 N N . LEU A 1 280 ? -23.222 -12.192 -42.104 1.00 81.00 280 LEU A N 1
ATOM 2108 C CA . LEU A 1 280 ? -23.402 -12.578 -43.509 1.00 81.00 280 LEU A CA 1
ATOM 2109 C C . LEU A 1 280 ? -24.848 -12.401 -43.994 1.00 81.00 280 LEU A C 1
ATOM 2111 O O . LEU A 1 280 ? -25.085 -12.149 -45.173 1.00 81.00 280 LEU A O 1
ATOM 2115 N N . ARG A 1 281 ? -25.841 -12.534 -43.107 1.00 74.75 281 ARG A N 1
ATOM 2116 C CA . ARG A 1 281 ? -27.247 -12.270 -43.443 1.00 74.75 281 ARG A CA 1
ATOM 2117 C C . ARG A 1 281 ? -27.567 -10.780 -43.485 1.00 74.75 281 ARG A C 1
ATOM 2119 O O . ARG A 1 281 ? -28.362 -10.380 -44.329 1.00 74.75 281 ARG A O 1
ATOM 2126 N N . SER A 1 282 ? -26.971 -9.964 -42.617 1.00 69.62 282 SER A N 1
ATOM 2127 C CA . SER A 1 282 ? -27.219 -8.517 -42.575 1.00 69.62 282 SER A CA 1
ATOM 2128 C C . SER A 1 282 ? -26.586 -7.766 -43.751 1.00 69.62 282 SER A C 1
ATOM 2130 O O . SER A 1 282 ? -27.139 -6.759 -44.190 1.00 69.62 282 SER A O 1
ATOM 2132 N N . SER A 1 283 ? -25.494 -8.280 -44.330 1.00 59.06 283 SER A N 1
ATOM 2133 C CA . SER A 1 283 ? -24.891 -7.719 -45.547 1.00 59.06 283 SER A CA 1
ATOM 2134 C C . SER A 1 283 ? -25.769 -7.893 -46.793 1.00 59.06 283 SER A C 1
ATOM 2136 O O . SER A 1 283 ? -25.735 -7.041 -47.679 1.00 59.06 283 SER A O 1
ATOM 2138 N N . ARG A 1 284 ? -26.633 -8.920 -46.840 1.00 58.38 284 ARG A N 1
ATOM 2139 C CA . ARG A 1 284 ? -27.590 -9.122 -47.950 1.00 58.38 284 ARG A CA 1
ATOM 2140 C C . ARG A 1 284 ? -28.690 -8.058 -48.008 1.00 58.38 284 ARG A C 1
ATOM 2142 O O . ARG A 1 284 ? -29.240 -7.848 -49.077 1.00 58.38 284 ARG A O 1
ATOM 2149 N N . TRP A 1 285 ? -28.975 -7.364 -46.904 1.00 56.19 285 TRP A N 1
ATOM 2150 C CA . TRP A 1 285 ? -29.976 -6.286 -46.856 1.00 56.19 285 TRP A CA 1
ATOM 2151 C C . TRP A 1 285 ? -29.399 -4.892 -47.140 1.00 56.19 285 TRP A C 1
ATOM 2153 O O . TRP A 1 285 ? -30.151 -3.927 -47.183 1.00 56.19 285 TRP A O 1
ATOM 2163 N N . ARG A 1 286 ? -28.074 -4.764 -47.308 1.00 54.56 286 ARG A N 1
ATOM 2164 C CA . ARG A 1 286 ? -27.400 -3.484 -47.614 1.00 54.56 286 ARG A CA 1
ATOM 2165 C C . ARG A 1 286 ? -26.857 -3.395 -49.044 1.00 54.56 286 ARG A C 1
ATOM 2167 O O . ARG A 1 286 ? -26.279 -2.377 -49.398 1.00 54.56 286 ARG A O 1
ATOM 2174 N N . ALA A 1 287 ? -27.021 -4.450 -49.841 1.00 55.06 287 ALA A N 1
ATOM 2175 C CA . ALA A 1 287 ? -26.608 -4.513 -51.244 1.00 55.06 287 ALA A CA 1
ATOM 2176 C C . ALA A 1 287 ? -27.810 -4.500 -52.214 1.00 55.06 287 ALA A C 1
ATOM 2178 O O . ALA A 1 287 ? -27.715 -5.019 -53.324 1.00 55.06 287 ALA A O 1
ATOM 2179 N N . SER A 1 288 ? -28.952 -3.956 -51.784 1.00 43.94 288 SER A N 1
ATOM 2180 C CA . SER A 1 288 ? -30.143 -3.710 -52.609 1.00 43.94 288 SER A CA 1
ATOM 2181 C C . SER A 1 288 ? -30.560 -2.257 -52.488 1.00 43.94 288 SER A C 1
ATOM 2183 O O . SER A 1 288 ? -30.447 -1.729 -51.358 1.00 43.94 288 SER A O 1
#